Protein AF-A0A6N2YTP5-F1 (afdb_monomer_lite)

Radius of gyration: 22.18 Å; chains: 1; bounding box: 49×60×60 Å

Structure (mmCIF, N/CA/C/O backbone):
data_AF-A0A6N2YTP5-F1
#
_entry.id   AF-A0A6N2YTP5-F1
#
loop_
_atom_site.group_PDB
_atom_site.id
_atom_site.type_symbol
_atom_site.label_atom_id
_atom_site.label_alt_id
_atom_site.label_comp_id
_atom_site.label_asym_id
_atom_site.label_entity_id
_atom_site.label_seq_id
_atom_site.pdbx_PDB_ins_code
_atom_site.Cartn_x
_atom_site.Cartn_y
_atom_site.Cartn_z
_atom_site.occupancy
_atom_site.B_iso_or_equiv
_atom_site.auth_seq_id
_atom_site.auth_comp_id
_atom_site.auth_asym_id
_atom_site.auth_atom_id
_atom_site.pdbx_PDB_model_num
ATOM 1 N N . MET A 1 1 ? -17.979 -21.366 -23.473 1.00 41.00 1 MET A N 1
ATOM 2 C CA . MET A 1 1 ? -17.545 -20.5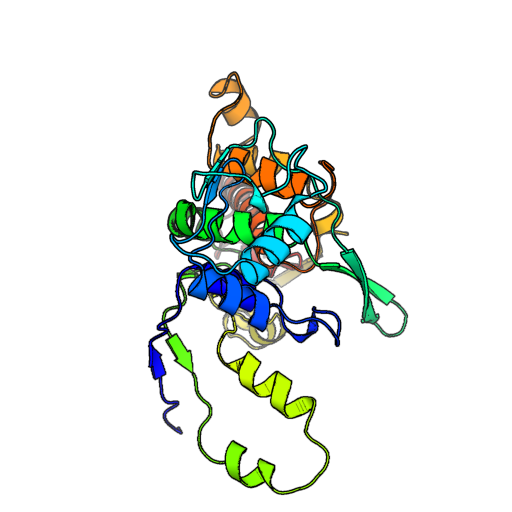40 -22.316 1.00 41.00 1 MET A CA 1
ATOM 3 C C . MET A 1 1 ? -18.703 -20.363 -21.333 1.00 41.00 1 MET A C 1
ATOM 5 O O . MET A 1 1 ? -19.695 -19.743 -21.692 1.00 41.00 1 MET A O 1
ATOM 9 N N . LYS A 1 2 ? -18.623 -20.906 -20.107 1.00 43.22 2 LYS A N 1
ATOM 10 C CA . LYS A 1 2 ? -19.648 -20.669 -19.067 1.00 43.22 2 LYS A CA 1
ATOM 11 C C . LYS A 1 2 ? -19.623 -19.187 -18.658 1.00 43.22 2 LYS A C 1
ATOM 13 O O . LYS A 1 2 ? -18.617 -18.719 -18.125 1.00 43.22 2 LYS A O 1
ATOM 18 N N . LYS A 1 3 ? -20.709 -18.446 -18.923 1.00 42.91 3 LYS A N 1
ATOM 19 C CA . LYS A 1 3 ? -20.883 -17.046 -18.491 1.00 42.91 3 LYS A CA 1
ATOM 20 C C . LYS A 1 3 ? -20.809 -16.990 -16.961 1.00 42.91 3 LYS A C 1
ATOM 22 O O . LYS A 1 3 ? -21.737 -17.409 -16.278 1.00 42.91 3 LYS A O 1
ATOM 27 N N . ARG A 1 4 ? -19.698 -16.482 -16.418 1.00 51.00 4 ARG A N 1
ATOM 28 C CA . ARG A 1 4 ? -19.586 -16.164 -14.986 1.00 51.00 4 ARG A CA 1
ATOM 29 C C . ARG A 1 4 ? -20.586 -15.056 -14.662 1.00 51.00 4 ARG A C 1
ATOM 31 O O . ARG A 1 4 ? -20.580 -14.015 -15.322 1.00 51.00 4 ARG A O 1
ATOM 38 N N . ARG A 1 5 ? -21.438 -15.270 -13.659 1.00 47.97 5 ARG A N 1
ATOM 39 C CA . ARG A 1 5 ? -22.417 -14.271 -13.221 1.00 47.97 5 ARG A CA 1
ATOM 40 C C . ARG A 1 5 ? -21.671 -13.105 -12.562 1.00 47.97 5 ARG A C 1
ATOM 42 O O . ARG A 1 5 ? -20.986 -13.295 -11.558 1.00 47.97 5 ARG A O 1
ATOM 49 N N . LYS A 1 6 ? -21.776 -11.910 -13.153 1.00 50.97 6 LYS A N 1
ATOM 50 C CA . LYS A 1 6 ? -21.234 -10.661 -12.595 1.00 50.97 6 LYS A CA 1
ATOM 51 C C . LYS A 1 6 ? -22.224 -10.107 -11.575 1.00 50.97 6 LYS A C 1
ATOM 53 O O . LYS A 1 6 ? -23.391 -9.913 -11.910 1.00 50.97 6 LYS A O 1
ATOM 58 N N . ILE A 1 7 ? -21.767 -9.838 -10.355 1.00 55.25 7 ILE A N 1
ATOM 59 C CA . ILE A 1 7 ? -22.584 -9.215 -9.307 1.00 55.25 7 ILE A CA 1
ATOM 60 C C . ILE A 1 7 ? -21.937 -7.881 -8.926 1.00 55.25 7 ILE A C 1
ATOM 62 O O . ILE A 1 7 ? -20.731 -7.811 -8.680 1.00 55.25 7 ILE A O 1
ATOM 66 N N . ARG A 1 8 ? -22.735 -6.804 -8.914 1.00 51.84 8 ARG A N 1
ATOM 67 C CA . ARG A 1 8 ? -22.287 -5.470 -8.488 1.00 51.84 8 ARG A CA 1
ATOM 68 C C . ARG A 1 8 ? -21.966 -5.494 -6.994 1.00 51.84 8 ARG A C 1
ATOM 70 O O . ARG A 1 8 ? -22.778 -5.960 -6.196 1.00 51.84 8 ARG A O 1
ATOM 77 N N . LEU A 1 9 ? -20.804 -4.967 -6.617 1.00 59.03 9 LEU A N 1
ATOM 78 C CA . LEU A 1 9 ? -20.421 -4.822 -5.217 1.00 59.03 9 LEU A CA 1
ATOM 79 C C . LEU A 1 9 ? -21.335 -3.783 -4.554 1.00 59.03 9 LEU A C 1
ATOM 81 O O . LEU A 1 9 ? -21.384 -2.629 -4.972 1.00 59.03 9 LEU A O 1
ATOM 85 N N . LYS A 1 10 ? -22.056 -4.204 -3.512 1.00 56.78 10 LYS A N 1
ATOM 86 C CA . LYS A 1 10 ? -22.865 -3.333 -2.639 1.00 56.78 10 LYS A CA 1
ATOM 87 C C . LYS A 1 10 ? -22.124 -2.961 -1.345 1.00 56.78 10 LYS A C 1
ATOM 89 O O . LYS A 1 10 ? -22.751 -2.614 -0.350 1.00 56.78 10 LYS A O 1
ATOM 94 N N . TYR A 1 11 ? -20.802 -3.120 -1.319 1.00 61.03 11 TYR A N 1
ATOM 95 C CA . TYR A 1 11 ? -20.013 -2.971 -0.099 1.00 61.03 11 TYR A CA 1
ATOM 96 C C . TYR A 1 11 ? -19.610 -1.514 0.126 1.00 61.03 11 TYR A C 1
ATOM 98 O O . TYR A 1 11 ? -19.200 -0.829 -0.811 1.00 61.03 11 TYR A O 1
ATOM 106 N N . LYS A 1 12 ? -19.722 -1.067 1.381 1.00 74.81 12 LYS A N 1
ATOM 107 C CA . LYS A 1 12 ? -19.300 0.264 1.826 1.00 74.81 12 LYS A CA 1
ATOM 108 C C . LYS A 1 12 ? -17.762 0.388 1.808 1.00 74.81 12 LYS A C 1
ATOM 110 O O . LYS A 1 12 ? -17.052 -0.596 1.576 1.00 74.81 12 LYS A O 1
ATOM 115 N N . LYS A 1 13 ? -17.237 1.592 2.054 1.00 84.06 13 LYS A N 1
ATOM 116 C CA . LYS A 1 13 ? -15.790 1.885 2.070 1.00 84.06 13 LYS A CA 1
ATOM 117 C C . LYS A 1 13 ? -14.991 0.969 3.010 1.00 84.06 13 LYS A C 1
ATOM 119 O O . LYS A 1 13 ? -13.863 0.615 2.694 1.00 84.06 13 LYS A O 1
ATOM 124 N N . GLU A 1 14 ? -15.605 0.486 4.091 1.00 88.75 14 GLU A N 1
ATOM 125 C CA . GLU A 1 14 ? -15.013 -0.403 5.100 1.00 88.75 14 GLU A CA 1
ATOM 126 C C . GLU A 1 14 ? -14.575 -1.760 4.526 1.00 88.75 14 GLU A C 1
ATOM 128 O O . GLU A 1 14 ? -13.830 -2.492 5.174 1.00 88.75 14 GLU A O 1
ATOM 133 N N . ARG A 1 15 ? -14.977 -2.103 3.293 1.00 86.75 15 ARG A N 1
ATOM 134 C CA . ARG A 1 15 ? -14.541 -3.326 2.601 1.00 86.75 15 ARG A CA 1
ATOM 135 C C . ARG A 1 15 ? -13.024 -3.457 2.478 1.00 86.75 15 ARG A C 1
ATOM 137 O O . ARG A 1 15 ? -12.557 -4.573 2.290 1.00 86.75 15 ARG A O 1
ATOM 144 N N . VAL A 1 16 ? -12.280 -2.350 2.597 1.00 90.06 16 VAL A N 1
ATOM 145 C CA . VAL A 1 16 ? -10.812 -2.359 2.681 1.00 90.06 16 VAL A CA 1
ATOM 146 C C . VAL A 1 16 ? -10.351 -3.388 3.717 1.00 90.06 16 VAL A C 1
ATOM 148 O O . VAL A 1 16 ? -9.496 -4.204 3.402 1.00 90.06 16 VAL A O 1
ATOM 151 N N . LEU A 1 17 ? -11.014 -3.480 4.877 1.00 88.75 17 LEU A N 1
ATOM 152 C CA . LEU A 1 17 ? -10.698 -4.459 5.928 1.00 88.75 17 LEU A CA 1
ATOM 153 C C . LEU A 1 17 ? -10.705 -5.919 5.462 1.00 88.75 17 LEU A C 1
ATOM 155 O O . LEU A 1 17 ? -10.014 -6.758 6.037 1.00 88.75 17 LEU A O 1
ATOM 159 N N . LEU A 1 18 ? -11.531 -6.234 4.465 1.00 85.50 18 LEU A N 1
ATOM 160 C CA . LEU A 1 18 ? -11.710 -7.588 3.947 1.00 85.50 18 LEU A CA 1
ATOM 161 C C . LEU A 1 18 ? -10.716 -7.920 2.832 1.00 85.50 18 LEU A C 1
ATOM 163 O O . LEU A 1 18 ? -10.526 -9.094 2.534 1.00 85.50 18 LEU A O 1
ATOM 167 N N . SER A 1 19 ? -10.137 -6.899 2.202 1.00 83.56 19 SER A N 1
ATOM 168 C CA . SER A 1 19 ? -9.349 -7.032 0.977 1.00 83.56 19 SER A CA 1
ATOM 169 C C . SER A 1 19 ? -7.898 -6.576 1.108 1.00 83.56 19 SER A C 1
ATOM 171 O O . SER A 1 19 ? -7.120 -6.813 0.192 1.00 83.56 19 SER A O 1
ATOM 173 N N . ASP A 1 20 ? -7.551 -5.868 2.185 1.00 84.50 20 ASP A N 1
ATOM 174 C CA . ASP A 1 20 ? -6.216 -5.297 2.372 1.00 84.50 20 ASP A CA 1
ATOM 175 C C . ASP A 1 20 ? -5.182 -6.362 2.747 1.00 84.50 20 ASP A C 1
ATOM 177 O O . ASP A 1 20 ? -4.018 -6.197 2.438 1.00 84.50 20 ASP A O 1
ATOM 181 N N . VAL A 1 21 ? -5.570 -7.493 3.339 1.00 82.19 21 VAL A N 1
ATOM 182 C CA . VAL A 1 21 ? -4.654 -8.628 3.544 1.00 82.19 21 VAL A CA 1
ATOM 183 C C . VAL A 1 21 ? -5.239 -9.859 2.876 1.00 82.19 21 VAL A C 1
ATOM 185 O O . VAL A 1 21 ? -6.428 -10.151 3.026 1.00 82.19 21 VAL A O 1
ATOM 188 N N . LEU A 1 22 ? -4.411 -10.589 2.128 1.00 74.75 22 LEU A N 1
ATOM 189 C CA . LEU A 1 22 ? -4.866 -11.787 1.434 1.00 74.75 22 LEU A CA 1
ATOM 190 C C . LEU A 1 22 ? -5.195 -12.893 2.453 1.00 74.75 22 LEU A C 1
ATOM 192 O O . LEU A 1 22 ? -4.482 -13.040 3.446 1.00 74.75 22 LEU A O 1
ATOM 196 N N . PRO A 1 23 ? -6.236 -13.717 2.226 1.00 69.38 23 PRO A N 1
ATOM 197 C CA . PRO A 1 23 ? -6.674 -14.710 3.212 1.00 69.38 23 PRO A CA 1
ATOM 198 C C . PRO A 1 23 ? -5.583 -15.701 3.636 1.00 69.38 23 PRO A C 1
ATOM 200 O O . PRO A 1 23 ? -5.513 -16.072 4.800 1.00 69.38 23 PRO A O 1
ATOM 203 N N . TYR A 1 24 ? -4.712 -16.101 2.704 1.00 71.31 24 TYR A N 1
ATOM 204 C CA . TYR A 1 24 ? -3.591 -17.013 2.965 1.00 71.31 24 TYR A CA 1
ATOM 205 C C . TYR A 1 24 ? -2.384 -16.328 3.620 1.00 71.31 24 TYR A C 1
ATOM 207 O O . TYR A 1 24 ? -1.429 -16.995 4.011 1.00 71.31 24 TYR A O 1
ATOM 215 N N . GLU A 1 25 ? -2.400 -14.999 3.705 1.00 77.94 25 GLU A N 1
ATOM 216 C CA . GLU A 1 25 ? -1.381 -14.226 4.402 1.00 77.94 25 GLU A CA 1
ATOM 217 C C . GLU A 1 25 ? -1.772 -13.977 5.850 1.00 77.94 25 GLU A C 1
ATOM 219 O O . GLU A 1 25 ? -0.884 -13.671 6.627 1.00 77.94 25 GLU A O 1
ATOM 224 N N . LEU A 1 26 ? -3.038 -14.148 6.244 1.00 80.06 26 LEU A N 1
ATOM 225 C CA . LEU A 1 26 ? -3.499 -13.992 7.626 1.00 80.06 26 LEU A CA 1
ATOM 226 C C . LEU A 1 26 ? -3.187 -15.223 8.497 1.00 80.06 26 LEU A C 1
ATOM 228 O O . LEU A 1 26 ? -3.146 -16.348 7.991 1.00 80.06 26 LEU A O 1
ATOM 232 N N . PRO A 1 27 ? -3.026 -15.051 9.826 1.00 81.69 27 PRO A N 1
ATOM 233 C CA . PRO A 1 27 ? -3.017 -16.180 10.749 1.00 81.69 27 PRO A CA 1
ATOM 234 C C . PRO A 1 27 ? -4.318 -16.983 10.631 1.00 81.69 27 PRO A C 1
ATOM 236 O O . PRO A 1 27 ? -5.395 -16.397 10.547 1.00 81.69 27 PRO A O 1
ATOM 239 N N . VAL A 1 28 ? -4.234 -18.316 10.698 1.00 77.81 28 VAL A N 1
ATOM 240 C CA . VAL A 1 28 ? -5.381 -19.231 10.491 1.00 77.81 28 VAL A CA 1
ATOM 241 C C . VAL A 1 28 ? -6.582 -18.901 11.390 1.00 77.81 28 VAL A C 1
ATOM 243 O O . VAL A 1 28 ? -7.729 -19.051 10.981 1.00 77.81 28 VAL A O 1
ATOM 246 N N . ILE A 1 29 ? -6.326 -18.425 12.609 1.00 82.88 29 ILE A N 1
ATOM 247 C CA . ILE A 1 29 ? -7.354 -18.094 13.608 1.00 82.88 29 ILE A CA 1
ATOM 248 C C . ILE A 1 29 ? -7.925 -16.672 13.475 1.00 82.88 29 ILE A C 1
ATOM 250 O O . ILE A 1 29 ? -8.775 -16.282 14.273 1.00 82.88 29 ILE A O 1
ATOM 254 N N . PHE A 1 30 ? -7.458 -15.869 12.515 1.00 86.12 30 PHE A N 1
ATOM 255 C CA . PHE A 1 30 ? -7.788 -14.449 12.427 1.00 86.12 30 PHE A CA 1
ATOM 256 C C . PHE A 1 30 ? -8.709 -14.118 11.245 1.00 86.12 30 PHE A C 1
ATOM 258 O O . PHE A 1 30 ? -8.513 -14.568 10.119 1.00 86.12 30 PHE A O 1
ATOM 265 N N . THR A 1 31 ? -9.699 -13.252 11.486 1.00 85.62 31 THR A N 1
ATOM 266 C CA . THR A 1 31 ? -10.587 -12.728 10.442 1.00 85.62 31 THR A CA 1
ATOM 267 C C . THR A 1 31 ? -11.055 -11.303 10.729 1.00 85.62 31 THR A C 1
ATOM 269 O O . THR A 1 31 ? -11.552 -10.994 11.810 1.00 85.62 31 THR A O 1
ATOM 272 N N . ASN A 1 32 ? -11.013 -10.452 9.703 1.00 89.75 32 ASN A N 1
ATOM 273 C CA . ASN A 1 32 ? -11.581 -9.103 9.747 1.00 89.75 32 ASN A CA 1
ATOM 274 C C . ASN A 1 32 ? -13.091 -9.043 9.476 1.00 89.75 32 ASN A C 1
ATOM 276 O O . ASN A 1 32 ? -13.682 -7.965 9.502 1.00 89.75 32 ASN A O 1
ATOM 280 N N . ARG A 1 33 ? -13.761 -10.176 9.230 1.00 85.56 33 ARG A N 1
ATOM 281 C CA . ARG A 1 33 ? -15.187 -10.200 8.863 1.00 85.56 33 ARG A CA 1
ATOM 282 C C . ARG A 1 33 ? -16.083 -9.592 9.938 1.00 85.56 33 ARG A C 1
ATOM 284 O O . ARG A 1 33 ? -16.983 -8.809 9.629 1.00 85.56 33 ARG A O 1
ATOM 291 N N . TYR A 1 34 ? -15.861 -9.977 11.191 1.00 89.75 34 TYR A N 1
ATOM 292 C CA . TYR A 1 34 ? -16.653 -9.482 12.315 1.00 89.75 34 TYR A CA 1
ATOM 293 C C . TYR A 1 34 ? -16.339 -8.020 12.603 1.00 89.75 34 TYR A C 1
ATOM 295 O O . TYR A 1 34 ? -17.260 -7.247 12.853 1.00 89.75 34 TYR A O 1
ATOM 303 N N . PHE A 1 35 ? -15.074 -7.622 12.451 1.00 92.50 35 PHE A N 1
ATOM 304 C CA . PHE A 1 35 ? -14.667 -6.231 12.597 1.00 92.50 35 PHE A CA 1
ATOM 305 C C . PHE A 1 35 ? -15.299 -5.335 11.522 1.00 92.50 35 PHE A C 1
ATOM 307 O O . PHE A 1 35 ? -15.919 -4.328 11.847 1.00 92.50 35 PHE A O 1
ATOM 314 N N . TYR A 1 36 ? -15.293 -5.760 10.256 1.00 91.50 36 TYR A N 1
ATOM 315 C CA . TYR A 1 36 ? -16.016 -5.088 9.173 1.00 91.50 36 TYR A CA 1
ATOM 316 C C . TYR A 1 36 ? -17.508 -4.912 9.487 1.00 91.50 36 TYR A C 1
ATOM 318 O O . TYR A 1 36 ? -18.044 -3.808 9.388 1.00 91.50 36 TYR A O 1
ATOM 326 N N . ARG A 1 37 ? -18.192 -5.993 9.892 1.00 89.62 37 ARG A N 1
ATOM 327 C CA . ARG A 1 37 ? -19.621 -5.942 10.246 1.00 89.62 37 ARG A CA 1
ATOM 328 C C . ARG A 1 37 ? -19.876 -4.984 11.405 1.00 89.62 37 ARG A C 1
ATOM 330 O O . ARG A 1 37 ? -20.867 -4.256 11.376 1.00 89.62 37 ARG A O 1
ATOM 337 N N . PHE A 1 38 ? -18.988 -4.987 12.393 1.00 93.12 38 PHE A N 1
ATOM 338 C CA . PHE A 1 38 ? -19.045 -4.108 13.548 1.00 93.12 38 PHE A CA 1
ATOM 339 C C . PHE A 1 38 ? -18.931 -2.631 13.147 1.00 93.12 38 PHE A C 1
ATOM 341 O O . PHE A 1 38 ? -19.808 -1.853 13.523 1.00 93.12 38 PHE A O 1
ATOM 348 N N . LEU A 1 39 ? -17.934 -2.256 12.332 1.00 93.88 39 LEU A N 1
ATOM 349 C CA . LEU A 1 39 ? -17.781 -0.871 11.869 1.00 93.88 39 LEU A CA 1
ATOM 350 C C . LEU A 1 39 ? -18.990 -0.412 11.052 1.00 93.88 39 LEU A C 1
ATOM 352 O O . LEU A 1 39 ? -19.528 0.664 11.295 1.00 93.88 39 LEU A O 1
ATOM 356 N N . VAL A 1 40 ? -19.469 -1.251 10.128 1.00 90.44 40 VAL A N 1
ATOM 357 C CA . VAL A 1 40 ? -20.606 -0.915 9.257 1.00 90.44 40 VAL A CA 1
ATOM 358 C C . VAL A 1 40 ? -21.908 -0.751 10.038 1.00 90.44 40 VAL A C 1
ATOM 360 O O . VAL A 1 40 ? -22.679 0.158 9.735 1.00 90.44 40 VAL A O 1
ATOM 363 N N . SER A 1 41 ? -22.168 -1.624 11.015 1.00 91.00 41 SER A N 1
ATOM 364 C CA . SER A 1 41 ? -23.425 -1.624 11.782 1.00 91.00 41 SER A CA 1
ATOM 365 C C . SER A 1 41 ? -23.483 -0.508 12.823 1.00 91.00 41 SER A C 1
ATOM 367 O O . SER A 1 41 ? -24.574 -0.117 13.238 1.00 91.00 41 SER A O 1
ATOM 369 N N . ASN A 1 42 ? -22.322 -0.028 13.275 1.00 93.00 42 ASN A N 1
ATOM 370 C CA . ASN A 1 42 ? -22.197 1.028 14.279 1.00 93.00 42 ASN A CA 1
ATOM 371 C C . ASN A 1 42 ? -21.702 2.362 13.700 1.00 93.00 42 ASN A C 1
ATOM 373 O O . ASN A 1 42 ? -21.458 3.291 14.461 1.00 93.00 42 ASN A O 1
ATOM 377 N N . GLU A 1 43 ? -21.561 2.449 12.376 1.00 93.00 43 GLU A N 1
ATOM 378 C CA . GLU A 1 43 ? -21.061 3.619 11.637 1.00 93.00 43 GLU A CA 1
ATOM 379 C C . GLU A 1 43 ? -19.769 4.208 12.214 1.00 93.00 43 GLU A C 1
ATOM 381 O O . GLU A 1 43 ? -19.570 5.422 12.227 1.00 93.00 43 GLU A O 1
ATOM 386 N N . VAL A 1 44 ? -18.889 3.326 12.691 1.00 94.44 44 VAL A N 1
ATOM 387 C CA . VAL A 1 44 ? -17.631 3.721 13.320 1.00 94.44 44 VAL A CA 1
ATOM 388 C C . VAL A 1 44 ? -16.679 4.252 12.258 1.00 94.44 44 VAL A C 1
ATOM 390 O O . VAL A 1 44 ? -16.437 3.596 11.241 1.00 94.44 44 VAL A O 1
ATOM 393 N N . LYS A 1 45 ? -16.111 5.429 12.508 1.00 94.44 45 LYS A N 1
ATOM 394 C CA . LYS A 1 45 ? -15.128 6.076 11.638 1.00 94.44 45 LYS A CA 1
ATOM 395 C C . LYS A 1 45 ? -13.966 6.572 12.479 1.00 94.44 45 LYS A C 1
ATOM 397 O O . LYS A 1 45 ? -14.180 7.150 13.538 1.00 94.44 45 LYS A O 1
ATOM 402 N N . PHE A 1 46 ? -12.756 6.373 11.974 1.00 94.94 46 PHE A N 1
ATOM 403 C CA . PHE A 1 46 ? -11.546 6.940 12.550 1.00 94.94 46 PHE A CA 1
ATOM 404 C C . PHE A 1 46 ? -10.654 7.474 11.431 1.00 94.94 46 PHE A C 1
ATOM 406 O O . PHE A 1 46 ? -10.419 6.761 10.454 1.00 94.94 46 PHE A O 1
ATOM 413 N N . ASP A 1 47 ? -10.192 8.717 11.540 1.00 90.44 47 ASP A N 1
ATOM 414 C CA . ASP A 1 47 ? -9.359 9.379 10.520 1.00 90.44 47 ASP A CA 1
ATOM 415 C C . ASP A 1 47 ? -7.911 9.643 10.967 1.00 90.44 47 ASP A C 1
ATOM 417 O O . ASP A 1 47 ? -7.172 10.360 10.295 1.00 90.44 47 ASP A O 1
ATOM 421 N N . GLY A 1 48 ? -7.511 9.065 12.104 1.00 89.38 48 GLY A N 1
ATOM 422 C CA . GLY A 1 48 ? -6.215 9.309 12.738 1.00 89.38 48 GLY A CA 1
ATOM 423 C C . GLY A 1 48 ? -6.271 10.341 13.866 1.00 89.38 48 GLY A C 1
ATOM 424 O O . GLY A 1 48 ? -5.390 10.338 14.725 1.00 89.38 48 GLY A O 1
ATOM 425 N N . THR A 1 49 ? -7.301 11.192 13.890 1.00 90.50 49 THR A N 1
ATOM 426 C CA . THR A 1 49 ? -7.471 12.266 14.885 1.00 90.50 49 THR A CA 1
ATOM 427 C C . THR A 1 49 ? -8.846 12.297 15.531 1.00 90.50 49 THR A C 1
ATOM 429 O O . THR A 1 49 ? -8.953 12.682 16.688 1.00 90.50 49 THR A O 1
ATOM 432 N N . GLU A 1 50 ? -9.893 11.870 14.836 1.00 92.50 50 GLU A N 1
ATOM 433 C CA . GLU A 1 50 ? -11.254 11.833 15.351 1.00 92.50 50 GLU A CA 1
ATOM 434 C C . GLU A 1 50 ? -11.833 10.425 15.209 1.00 92.50 50 GLU A C 1
ATOM 436 O O . GLU A 1 50 ? -11.811 9.837 14.127 1.00 92.50 50 GLU A O 1
ATOM 441 N N . LEU A 1 51 ? -12.358 9.887 16.312 1.00 93.69 51 LEU A N 1
ATOM 442 C CA . LEU A 1 51 ? -13.187 8.683 16.353 1.00 93.69 51 LEU A CA 1
ATOM 443 C C . LEU A 1 51 ? -14.648 9.106 16.495 1.00 93.69 51 LEU A C 1
ATOM 445 O O . LEU A 1 51 ? -14.980 9.844 17.416 1.00 93.69 51 LEU A O 1
ATOM 449 N N . SER A 1 52 ? -15.529 8.600 15.639 1.00 93.06 52 SER A N 1
ATOM 450 C CA . SER A 1 52 ? -16.978 8.820 15.724 1.00 93.06 52 SER A CA 1
ATOM 451 C C . SER A 1 52 ? -17.752 7.524 15.507 1.00 93.06 52 SER A C 1
ATOM 453 O O . SER A 1 52 ? -17.236 6.576 14.912 1.00 93.06 52 SER A O 1
ATOM 455 N N . TRP A 1 53 ? -18.983 7.471 16.014 1.00 93.31 53 TRP A N 1
ATOM 456 C CA . TRP A 1 53 ? -19.888 6.326 15.888 1.00 93.31 53 TRP A CA 1
ATOM 457 C C . TRP A 1 53 ? -21.357 6.775 15.843 1.00 93.31 53 TRP A C 1
ATOM 459 O O . TRP A 1 53 ? -21.673 7.942 16.076 1.00 93.31 53 TRP A O 1
ATOM 469 N N . LYS A 1 54 ? -22.270 5.852 15.518 1.00 91.38 54 LYS A N 1
ATOM 470 C CA . LYS A 1 54 ? -23.710 6.141 15.434 1.00 91.38 54 LYS A CA 1
ATOM 471 C C . LYS A 1 54 ? -24.319 6.534 16.781 1.00 91.38 54 LYS A C 1
ATOM 473 O O . LYS A 1 54 ? -23.935 6.016 17.829 1.00 91.38 54 LYS A O 1
ATOM 478 N N . GLU A 1 55 ? -25.363 7.349 16.736 1.00 87.69 55 GLU A N 1
ATOM 479 C CA . GLU A 1 55 ? -26.186 7.625 17.910 1.00 87.69 55 GLU A CA 1
ATOM 480 C C . GLU A 1 55 ? -26.911 6.365 18.407 1.00 87.69 55 GLU A C 1
ATOM 482 O O . GLU A 1 55 ? -27.304 5.497 17.623 1.00 87.69 55 GLU A O 1
ATOM 487 N N . GLY A 1 56 ? -27.032 6.222 19.731 1.00 86.56 56 GLY A N 1
ATOM 488 C CA . GLY A 1 56 ? -27.662 5.052 20.346 1.00 86.56 56 GLY A CA 1
ATOM 489 C C . GLY A 1 56 ? -26.863 3.752 20.191 1.00 86.56 56 GLY A C 1
ATOM 490 O O . GLY A 1 56 ? -27.444 2.663 20.165 1.00 86.56 56 GLY A O 1
ATOM 491 N N . ILE A 1 57 ? -25.532 3.827 20.054 1.00 89.75 57 ILE A N 1
ATOM 492 C CA . ILE A 1 57 ? -24.680 2.632 20.070 1.00 89.75 57 ILE A CA 1
ATOM 493 C C . ILE A 1 57 ? -24.915 1.821 21.358 1.00 89.75 57 ILE A C 1
ATOM 495 O O . ILE A 1 57 ? -25.030 2.367 22.455 1.00 89.75 57 ILE A O 1
ATOM 499 N N . LYS A 1 58 ? -24.998 0.491 21.232 1.00 90.56 58 LYS A N 1
ATOM 500 C CA . LYS A 1 58 ? -25.164 -0.394 22.394 1.00 90.56 58 LYS A CA 1
ATOM 501 C C . LYS A 1 58 ? -23.941 -0.300 23.309 1.00 90.56 58 LYS A C 1
ATOM 503 O O . LYS A 1 58 ? -22.816 -0.247 22.810 1.00 90.56 58 LYS A O 1
ATOM 508 N N . LYS A 1 59 ? -24.150 -0.382 24.629 1.00 87.88 59 LYS A N 1
ATOM 509 C CA . LYS A 1 59 ? -23.065 -0.349 25.628 1.00 87.88 59 LYS A CA 1
ATOM 510 C C . LYS A 1 59 ? -21.977 -1.394 25.348 1.00 87.88 59 LYS A C 1
ATOM 512 O O . LYS A 1 59 ? -20.802 -1.052 25.382 1.00 87.88 59 LYS A O 1
ATOM 517 N N . ASP A 1 60 ? -22.353 -2.610 24.955 1.00 89.62 60 ASP A N 1
ATOM 518 C CA . ASP A 1 60 ? -21.396 -3.681 24.625 1.00 89.62 60 ASP A CA 1
ATOM 519 C C . ASP A 1 60 ? -20.521 -3.333 23.411 1.00 89.62 60 ASP A C 1
ATOM 521 O O . ASP A 1 60 ? -19.324 -3.608 23.383 1.00 89.62 60 ASP A O 1
ATOM 525 N N . ALA A 1 61 ? -21.105 -2.686 22.398 1.00 91.06 61 ALA A N 1
ATOM 526 C CA . ALA A 1 61 ? -20.362 -2.241 21.224 1.00 91.06 61 ALA A CA 1
ATOM 527 C C . ALA A 1 61 ? -19.415 -1.081 21.570 1.00 91.06 61 ALA A C 1
ATOM 529 O O . ALA A 1 61 ? -18.297 -1.024 21.060 1.00 91.06 61 ALA A O 1
ATOM 530 N N . LEU A 1 62 ? -19.829 -0.194 22.476 1.00 89.75 62 LEU A N 1
ATOM 531 C CA . LEU A 1 62 ? -18.968 0.861 23.000 1.00 89.75 62 LEU A CA 1
ATOM 532 C C . LEU A 1 62 ? -17.822 0.292 23.849 1.00 89.75 62 LEU A C 1
ATOM 534 O O . LEU A 1 62 ? -16.705 0.786 23.752 1.00 89.75 62 LEU A O 1
ATOM 538 N N . ALA A 1 63 ? -18.058 -0.781 24.609 1.00 89.81 63 ALA A N 1
ATOM 539 C CA . ALA A 1 63 ? -17.016 -1.479 25.362 1.00 89.81 63 ALA A CA 1
ATOM 540 C C . ALA A 1 63 ? -15.939 -2.078 24.441 1.00 89.81 63 ALA A C 1
ATOM 542 O O . ALA A 1 63 ? -14.756 -2.014 24.762 1.00 89.81 63 ALA A O 1
ATOM 543 N N . VAL A 1 64 ? -16.319 -2.585 23.261 1.00 92.12 64 VAL A N 1
ATOM 544 C CA . VAL A 1 64 ? -15.364 -3.057 22.240 1.00 92.12 64 VAL A CA 1
ATOM 545 C C . VAL A 1 64 ? -14.495 -1.906 21.727 1.00 92.12 64 VAL A C 1
ATOM 547 O O . VAL A 1 64 ? -13.281 -2.059 21.618 1.00 92.12 64 VAL A O 1
ATOM 550 N N . LEU A 1 65 ? -15.084 -0.737 21.443 1.00 91.94 65 LEU A N 1
ATOM 551 C CA . LEU A 1 65 ? -14.296 0.452 21.095 1.00 91.94 65 LEU A CA 1
ATOM 552 C C . LEU A 1 65 ? -13.390 0.866 22.255 1.00 91.94 65 LEU A C 1
ATOM 554 O O . LEU A 1 65 ? -12.228 1.187 22.026 1.00 91.94 65 LEU A O 1
ATOM 558 N N . ASN A 1 66 ? -13.892 0.807 23.491 1.00 89.75 66 ASN A N 1
ATOM 559 C CA . ASN A 1 66 ? -13.120 1.179 24.671 1.00 89.75 66 ASN A CA 1
ATOM 560 C C . ASN A 1 66 ? -11.911 0.261 24.806 1.00 89.75 66 ASN A C 1
ATOM 562 O O . ASN A 1 66 ? -10.818 0.739 25.035 1.00 89.75 66 ASN A O 1
ATOM 566 N N . PHE A 1 67 ? -12.076 -1.037 24.557 1.00 90.69 67 PHE A N 1
ATOM 567 C CA . PHE A 1 67 ? -10.975 -1.993 24.550 1.00 90.69 67 PHE A CA 1
ATOM 568 C C . PHE A 1 67 ? -9.922 -1.691 23.472 1.00 90.69 67 PHE A C 1
ATOM 570 O O . PHE A 1 67 ? -8.728 -1.774 23.737 1.00 90.69 67 PHE A O 1
ATOM 577 N N . ILE A 1 68 ? -10.342 -1.316 22.259 1.00 92.62 68 ILE A N 1
ATOM 578 C CA . ILE A 1 68 ? -9.415 -0.997 21.159 1.00 92.62 68 ILE A CA 1
ATOM 579 C C . ILE A 1 68 ? -8.633 0.296 21.435 1.00 92.62 68 ILE A C 1
ATOM 581 O O . ILE A 1 68 ? -7.472 0.408 21.038 1.00 92.62 68 ILE A O 1
ATOM 585 N N . PHE A 1 69 ? -9.273 1.279 22.072 1.00 91.12 69 PHE A N 1
ATOM 586 C CA . PHE A 1 69 ? -8.715 2.616 22.260 1.00 91.12 69 PHE A CA 1
ATOM 587 C C . PHE A 1 69 ? -8.219 2.909 23.680 1.00 91.12 69 PHE A C 1
ATOM 589 O O . PHE A 1 69 ? -7.573 3.937 23.868 1.00 91.12 69 PHE A O 1
ATOM 596 N N . SER A 1 70 ? -8.453 2.035 24.662 1.00 86.94 70 SER A N 1
ATOM 597 C CA . SER A 1 70 ? -8.035 2.247 26.055 1.00 86.94 70 SER A CA 1
ATOM 598 C C . SER A 1 70 ? -6.539 2.512 26.222 1.00 86.94 70 SER A C 1
ATOM 600 O O . SER A 1 70 ? -6.215 3.368 27.041 1.00 86.94 70 SER A O 1
ATOM 602 N N . PRO A 1 71 ? -5.610 1.924 25.432 1.00 86.56 71 PRO A N 1
ATOM 603 C CA . PRO A 1 71 ? -4.191 2.270 25.551 1.00 86.56 71 PRO A CA 1
ATOM 604 C C . PRO A 1 71 ? -3.872 3.714 25.130 1.00 86.56 71 PRO A C 1
ATOM 606 O O . PRO A 1 71 ? -2.779 4.206 25.392 1.00 86.56 71 PRO A O 1
ATOM 609 N N . TYR A 1 72 ? -4.803 4.383 24.446 1.00 85.44 72 TYR A N 1
ATOM 610 C CA . TYR A 1 72 ? -4.642 5.712 23.850 1.00 85.44 72 TYR A CA 1
ATOM 611 C C . TYR A 1 72 ? -5.561 6.763 24.477 1.00 85.44 72 TYR A C 1
ATOM 613 O O . TYR A 1 72 ? -5.577 7.917 24.044 1.00 85.44 72 TYR A O 1
ATOM 621 N N . LEU A 1 73 ? -6.356 6.367 25.471 1.00 80.69 73 LEU A N 1
ATOM 622 C CA . LEU A 1 73 ? -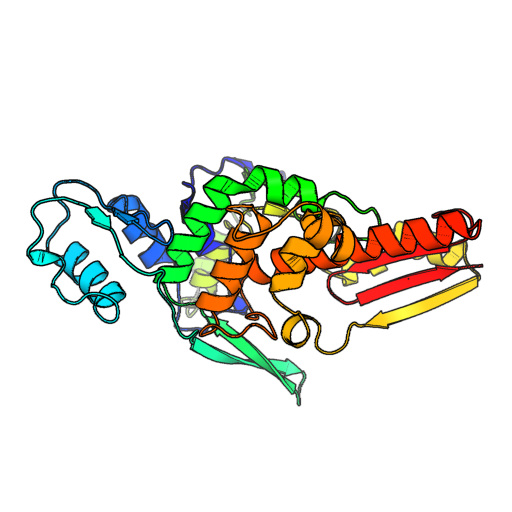7.343 7.209 26.123 1.00 80.69 73 LEU A CA 1
ATOM 623 C C . LEU A 1 73 ? -7.080 7.253 27.622 1.00 80.69 73 LEU A C 1
ATOM 625 O O . LEU A 1 73 ? -6.967 6.231 28.282 1.00 80.69 73 LEU A O 1
ATOM 629 N N . ASN A 1 74 ? -7.101 8.462 28.179 1.00 71.31 74 ASN A N 1
ATOM 630 C CA . ASN A 1 74 ? -7.047 8.672 29.629 1.00 71.31 74 ASN A CA 1
ATOM 631 C C . ASN A 1 74 ? -8.444 8.640 30.279 1.00 71.31 74 ASN A C 1
ATOM 633 O O . ASN A 1 74 ? -8.598 9.050 31.427 1.00 71.31 74 ASN A O 1
ATOM 637 N N . ARG A 1 75 ? -9.487 8.281 29.519 1.00 71.00 75 ARG A N 1
ATOM 638 C CA . ARG A 1 75 ? -10.894 8.304 29.942 1.00 71.00 75 ARG A CA 1
ATOM 639 C C . ARG A 1 75 ? -11.662 7.182 29.259 1.00 71.00 75 ARG A C 1
ATOM 641 O O . ARG A 1 75 ? -11.432 6.920 28.081 1.00 71.00 75 ARG A O 1
ATOM 648 N N . ASP A 1 76 ? -12.623 6.604 29.969 1.00 69.81 76 ASP A N 1
ATOM 649 C CA . ASP A 1 76 ? -13.500 5.584 29.404 1.00 69.81 76 ASP A CA 1
ATOM 650 C C . ASP A 1 76 ? -14.511 6.190 28.431 1.00 69.81 76 ASP A C 1
ATOM 652 O O . ASP A 1 76 ? -15.249 7.125 28.765 1.00 69.81 76 ASP A O 1
ATOM 656 N N . LEU A 1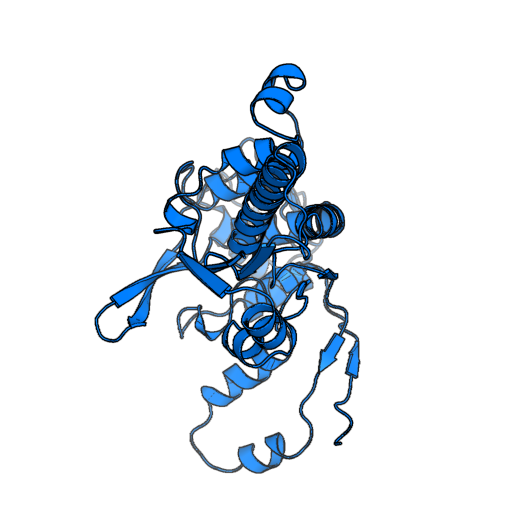 77 ? -14.614 5.578 27.248 1.00 67.81 77 LEU A N 1
ATOM 657 C CA . LEU A 1 77 ? -15.570 5.948 26.200 1.00 67.81 77 LEU A CA 1
ATOM 658 C C . LEU A 1 77 ? -17.024 5.959 26.686 1.00 67.81 77 LEU A C 1
ATOM 660 O O . LEU A 1 77 ? -17.852 6.702 26.168 1.00 67.81 77 LEU A O 1
ATOM 664 N N . ILE A 1 78 ? -17.323 5.138 27.694 1.00 63.12 78 ILE A N 1
ATOM 665 C CA . ILE A 1 78 ? -18.657 4.909 28.264 1.00 63.12 78 ILE A CA 1
ATOM 666 C C . ILE A 1 78 ? -19.232 6.176 28.925 1.00 63.12 78 ILE A C 1
ATOM 668 O O . ILE A 1 78 ? -20.441 6.280 29.113 1.00 63.12 78 ILE A O 1
ATOM 672 N N . THR A 1 79 ? -18.385 7.156 29.245 1.00 59.00 79 THR A N 1
ATOM 673 C CA . THR A 1 79 ? -18.766 8.364 29.997 1.00 59.00 79 THR A CA 1
ATOM 674 C C . THR A 1 79 ? -19.040 9.593 29.124 1.00 59.00 79 THR A C 1
ATOM 676 O O . THR A 1 79 ? -19.356 10.661 29.646 1.00 59.00 79 THR A O 1
ATOM 679 N N . LEU A 1 80 ? -18.918 9.482 27.798 1.00 62.19 80 LEU A N 1
ATOM 680 C CA . LEU A 1 80 ? -18.983 10.639 26.905 1.00 62.19 80 LEU A CA 1
ATOM 681 C C . LEU A 1 80 ? -20.399 10.913 26.396 1.00 62.19 80 LEU A C 1
ATOM 683 O O . LEU A 1 80 ? -21.051 10.045 25.825 1.00 62.19 80 LEU A O 1
ATOM 687 N N . ALA A 1 81 ? -20.838 12.165 26.551 1.00 58.03 81 ALA A N 1
ATOM 688 C CA . ALA A 1 81 ? -22.144 12.638 26.087 1.00 58.03 81 ALA A CA 1
ATOM 689 C C . ALA A 1 81 ? -22.240 12.769 24.554 1.00 58.03 81 ALA A C 1
ATOM 691 O O . ALA A 1 81 ? -23.334 12.761 23.998 1.00 58.03 81 ALA A O 1
ATOM 692 N N . ASN A 1 82 ? -21.099 12.878 23.866 1.00 74.00 82 ASN A N 1
ATOM 693 C CA . ASN A 1 82 ? -21.036 13.063 22.419 1.00 74.00 82 ASN A CA 1
ATOM 694 C C . ASN A 1 82 ? -20.540 11.769 21.760 1.00 74.00 82 ASN A C 1
ATOM 696 O O . ASN A 1 82 ? -19.539 11.210 22.203 1.00 74.00 82 ASN A O 1
ATOM 700 N N . ASN A 1 83 ? -21.173 11.330 20.663 1.00 86.50 83 ASN A N 1
ATOM 701 C CA . ASN A 1 83 ? -20.790 10.127 19.895 1.00 86.50 83 ASN A CA 1
ATOM 702 C C . ASN A 1 83 ? -19.475 10.292 19.091 1.00 86.50 83 ASN A C 1
ATOM 704 O O . ASN A 1 83 ? -19.334 9.775 17.980 1.00 86.50 83 ASN A O 1
ATOM 708 N N . ARG A 1 84 ? -18.541 11.095 19.613 1.00 89.44 84 ARG A N 1
ATOM 709 C CA . ARG A 1 84 ? -17.274 11.463 18.983 1.00 89.44 84 ARG A CA 1
ATOM 710 C C . ARG A 1 84 ? -16.193 11.773 20.011 1.00 89.44 84 ARG A C 1
ATOM 712 O O . ARG A 1 84 ? -16.483 12.286 21.094 1.00 89.44 84 ARG A O 1
ATOM 719 N N . ILE A 1 85 ? -14.943 11.556 19.618 1.00 88.62 85 ILE A N 1
ATOM 720 C CA . ILE A 1 85 ? -13.736 11.887 20.377 1.00 88.62 85 ILE A CA 1
ATOM 721 C C . ILE A 1 85 ? -12.671 12.405 19.446 1.00 88.62 85 ILE A C 1
ATOM 723 O O . ILE A 1 85 ? -12.377 11.783 18.431 1.00 88.62 85 ILE A O 1
ATOM 727 N N . VAL A 1 86 ? -12.035 13.491 19.868 1.00 89.12 86 VAL A N 1
ATOM 728 C CA . VAL A 1 86 ? -10.860 14.044 19.209 1.00 89.12 86 VAL A CA 1
ATOM 729 C C . VAL A 1 86 ? -9.629 13.719 20.048 1.00 89.12 86 VAL A C 1
ATOM 731 O O . VAL A 1 86 ? -9.580 14.008 21.245 1.00 89.12 86 VAL A O 1
ATOM 734 N N . PHE A 1 87 ? -8.638 13.115 19.410 1.00 87.69 87 PHE A N 1
ATOM 735 C CA . PHE A 1 87 ? -7.335 12.809 19.978 1.00 87.69 87 PHE A CA 1
ATOM 736 C C . PHE A 1 87 ? -6.407 14.008 19.781 1.00 87.69 87 PHE A C 1
ATOM 738 O O . PHE A 1 87 ? -6.367 14.605 18.705 1.00 87.69 87 PHE A O 1
ATOM 745 N N . LYS A 1 88 ? -5.657 14.371 20.829 1.00 82.44 88 LYS A N 1
ATOM 746 C CA . LYS A 1 88 ? -4.654 15.448 20.750 1.00 82.44 88 LYS A CA 1
ATOM 747 C C . LYS A 1 88 ? -3.480 15.050 19.858 1.00 82.44 88 LYS A C 1
ATOM 749 O O . LYS A 1 88 ? -3.033 15.846 19.039 1.00 82.44 88 LYS A O 1
ATOM 754 N N . ASP A 1 89 ? -3.042 13.804 20.005 1.00 83.94 89 ASP A N 1
ATOM 755 C CA . ASP A 1 89 ? -1.922 13.226 19.278 1.00 83.94 89 ASP A CA 1
ATOM 756 C C . ASP A 1 89 ? -2.396 12.072 18.398 1.00 83.94 89 ASP A C 1
ATOM 758 O O . ASP A 1 89 ? -3.360 11.371 18.717 1.00 83.94 89 ASP A O 1
ATOM 762 N N . LYS A 1 90 ? -1.703 11.861 17.275 1.00 87.25 90 LYS A N 1
ATOM 763 C CA . LYS A 1 90 ? -1.988 10.720 16.403 1.00 87.25 90 LYS A CA 1
ATOM 764 C C . LYS A 1 90 ? -1.551 9.419 17.079 1.00 87.25 90 LYS A C 1
ATOM 766 O O . LYS A 1 90 ? -0.476 9.348 17.672 1.00 87.25 90 LYS A O 1
ATOM 771 N N . ILE A 1 91 ? -2.359 8.375 16.923 1.00 90.69 91 ILE A N 1
ATOM 772 C CA . ILE A 1 91 ? -2.157 7.089 17.598 1.00 90.69 91 ILE A CA 1
ATOM 773 C C . ILE A 1 91 ? -1.005 6.302 16.967 1.00 90.69 91 ILE A C 1
ATOM 775 O O . ILE A 1 91 ? -0.980 6.095 15.755 1.00 90.69 91 ILE A O 1
ATOM 779 N N . VAL A 1 92 ? -0.080 5.834 17.807 1.00 93.50 92 VAL A N 1
ATOM 780 C CA . VAL A 1 92 ? 1.033 4.942 17.449 1.00 93.50 92 VAL A CA 1
ATOM 781 C C . VAL A 1 92 ? 0.702 3.535 17.923 1.00 93.50 92 VAL A C 1
ATOM 783 O O . VAL A 1 92 ? 0.173 3.348 19.016 1.00 93.50 92 VAL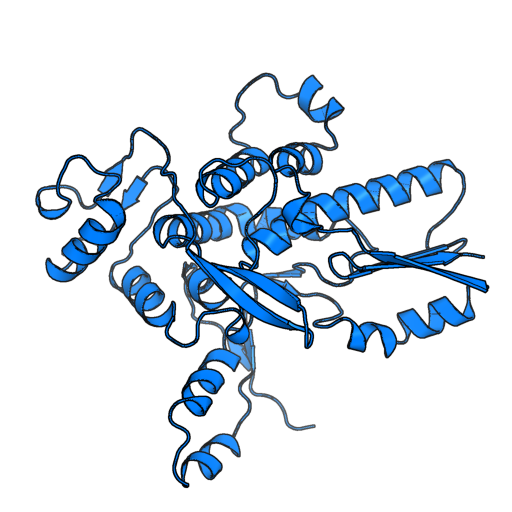 A O 1
ATOM 786 N N . SER A 1 93 ? 1.018 2.522 17.127 1.00 93.44 93 SER A N 1
ATOM 787 C CA . SER A 1 93 ? 0.708 1.138 17.478 1.00 93.44 93 SER A CA 1
ATOM 788 C C . SER A 1 93 ? 1.789 0.175 17.009 1.00 93.44 93 SER A C 1
ATOM 790 O O . SER A 1 93 ? 2.630 0.505 16.171 1.00 93.44 93 SER A O 1
ATOM 792 N N . ILE A 1 94 ? 1.756 -1.026 17.577 1.00 94.25 94 ILE A N 1
ATOM 793 C CA . ILE A 1 94 ? 2.688 -2.105 17.271 1.00 94.25 94 ILE A CA 1
ATOM 794 C C . ILE A 1 94 ? 1.917 -3.159 16.467 1.00 94.25 94 ILE A C 1
ATOM 796 O O . ILE A 1 94 ? 0.861 -3.611 16.925 1.00 94.25 94 ILE A O 1
ATOM 800 N N . PRO A 1 95 ? 2.387 -3.551 15.271 1.00 95.00 95 PRO A N 1
ATOM 801 C CA . PRO A 1 95 ? 1.742 -4.600 14.502 1.00 95.00 95 PRO A CA 1
ATOM 802 C C . PRO A 1 95 ? 2.073 -5.974 15.099 1.00 95.00 95 PRO A C 1
ATOM 804 O O . PRO A 1 95 ? 3.163 -6.209 15.620 1.00 95.00 95 PRO A O 1
ATOM 807 N N . PHE A 1 96 ? 1.143 -6.917 14.992 1.00 94.50 96 PHE A N 1
ATOM 808 C CA . PHE A 1 96 ? 1.372 -8.293 15.416 1.00 94.50 96 PHE A CA 1
ATOM 809 C C . PHE A 1 96 ? 2.185 -9.039 14.354 1.00 94.50 96 PHE A C 1
ATOM 811 O O . PHE A 1 96 ? 1.687 -9.316 13.262 1.00 94.50 96 PHE A O 1
ATOM 818 N N . LEU A 1 97 ? 3.442 -9.358 14.665 1.00 93.56 97 LEU A N 1
ATOM 819 C CA . LEU A 1 97 ? 4.367 -10.032 13.753 1.00 93.56 97 LEU A CA 1
ATOM 820 C C . LEU A 1 97 ? 4.264 -11.556 13.880 1.00 93.56 97 LEU A C 1
ATOM 822 O O . LEU A 1 97 ? 4.345 -12.107 14.974 1.00 93.56 97 LEU A O 1
ATOM 826 N N . TYR A 1 98 ? 4.169 -12.249 12.749 1.00 92.19 98 TYR A N 1
ATOM 827 C CA . TYR A 1 98 ? 4.158 -13.712 12.682 1.00 92.19 98 TYR A CA 1
ATOM 828 C C . TYR A 1 98 ? 4.942 -14.208 11.469 1.00 92.19 98 TYR A C 1
ATOM 830 O O . TYR A 1 98 ? 5.293 -13.451 10.564 1.00 92.19 98 TYR A O 1
ATOM 838 N N . LYS A 1 99 ? 5.275 -15.499 11.466 1.00 90.06 99 LYS A N 1
ATOM 839 C CA . LYS A 1 99 ? 6.058 -16.130 10.402 1.00 90.06 99 LYS A CA 1
ATOM 840 C C . LYS A 1 99 ? 5.199 -17.135 9.648 1.00 90.06 99 LYS A C 1
ATOM 842 O O . LYS A 1 99 ? 4.520 -17.948 10.265 1.00 90.06 99 LYS A O 1
ATOM 847 N N . ILE A 1 100 ? 5.286 -17.107 8.323 1.00 85.62 100 ILE A N 1
ATOM 848 C CA . ILE A 1 100 ? 4.687 -18.107 7.434 1.00 85.62 100 ILE A CA 1
ATOM 849 C C . ILE A 1 100 ? 5.777 -18.864 6.673 1.00 85.62 100 ILE A C 1
ATOM 851 O O . ILE A 1 100 ? 6.873 -18.344 6.435 1.00 85.62 100 ILE A O 1
ATOM 855 N N . LYS A 1 101 ? 5.486 -20.106 6.277 1.00 81.81 101 LYS A N 1
ATOM 856 C CA . LYS A 1 101 ? 6.385 -20.901 5.434 1.00 81.81 101 LYS A CA 1
ATOM 857 C C . LYS A 1 101 ? 6.376 -20.324 4.016 1.00 81.81 101 LYS A C 1
ATOM 859 O O . LYS A 1 101 ? 5.321 -20.239 3.402 1.00 81.81 101 LYS A O 1
ATOM 864 N N . HIS A 1 102 ? 7.542 -19.921 3.510 1.00 71.56 102 HIS A N 1
ATOM 865 C CA . HIS A 1 102 ? 7.674 -19.334 2.170 1.00 71.56 102 HIS A CA 1
ATOM 866 C C . HIS A 1 102 ? 8.498 -20.221 1.231 1.00 71.56 102 HIS A C 1
ATOM 868 O O . HIS A 1 102 ? 8.101 -20.476 0.102 1.00 71.56 102 HIS A O 1
ATOM 874 N N . LYS A 1 103 ? 9.632 -20.738 1.713 1.00 76.06 103 LYS A N 1
ATOM 875 C CA . LYS A 1 103 ? 10.428 -21.788 1.053 1.00 76.06 103 LYS A CA 1
ATOM 876 C C . LYS A 1 103 ? 10.714 -22.900 2.073 1.00 76.06 103 LYS A C 1
ATOM 878 O O . LYS A 1 103 ? 10.564 -22.638 3.269 1.00 76.06 103 LYS A O 1
ATOM 883 N N . PRO A 1 104 ? 11.146 -24.109 1.661 1.00 73.00 104 PRO A N 1
ATOM 884 C CA . PRO A 1 104 ? 11.407 -25.220 2.584 1.00 73.00 104 PRO A CA 1
ATOM 885 C C . PRO A 1 104 ? 12.264 -24.844 3.804 1.00 73.00 104 PRO A C 1
ATOM 887 O O . PRO A 1 104 ? 11.949 -25.271 4.909 1.00 73.00 104 PRO A O 1
ATOM 890 N N . HIS A 1 105 ? 13.254 -23.961 3.621 1.00 77.88 105 HIS A N 1
ATOM 891 C CA . HIS A 1 105 ? 14.169 -23.498 4.675 1.00 77.88 105 HIS A CA 1
ATOM 892 C C . HIS A 1 105 ? 14.059 -21.999 4.999 1.00 77.88 105 HIS A C 1
ATOM 894 O O . HIS A 1 105 ? 14.892 -21.465 5.726 1.00 77.88 105 HIS A O 1
ATOM 900 N N . LYS A 1 106 ? 13.060 -21.283 4.457 1.00 81.81 106 LYS A N 1
ATOM 901 C CA . LYS A 1 106 ? 12.916 -19.832 4.666 1.00 81.81 106 LYS A CA 1
ATOM 902 C C . LYS A 1 106 ? 11.513 -19.493 5.141 1.00 81.81 106 LYS A C 1
ATOM 904 O O . LYS A 1 106 ? 10.525 -19.698 4.428 1.00 81.81 106 LYS A O 1
ATOM 909 N N . LEU A 1 107 ? 11.453 -18.921 6.336 1.00 85.12 107 LEU A N 1
ATOM 910 C CA . LEU A 1 107 ? 10.253 -18.294 6.866 1.00 85.12 107 LEU A CA 1
ATOM 911 C C . LEU A 1 107 ? 10.171 -16.853 6.358 1.00 85.12 107 LEU A C 1
ATOM 913 O O . LEU A 1 107 ? 11.181 -16.152 6.299 1.00 85.12 107 LEU A O 1
ATOM 917 N N . ARG A 1 108 ? 8.967 -16.409 6.004 1.00 84.69 108 ARG A N 1
ATOM 918 C CA . ARG A 1 108 ? 8.670 -15.004 5.713 1.00 84.69 108 ARG A CA 1
ATOM 919 C C . ARG A 1 108 ? 7.956 -14.408 6.917 1.00 84.69 108 ARG A C 1
ATOM 921 O O . ARG A 1 108 ? 6.995 -14.996 7.408 1.00 84.69 108 ARG A O 1
ATOM 928 N N . ARG A 1 109 ? 8.434 -13.259 7.390 1.00 90.19 109 ARG A N 1
ATOM 929 C CA . ARG A 1 109 ? 7.758 -12.476 8.425 1.00 90.19 109 ARG A CA 1
ATOM 930 C C . ARG A 1 109 ? 6.659 -11.644 7.768 1.00 90.19 109 ARG A C 1
ATOM 932 O O . ARG A 1 109 ? 6.921 -10.969 6.779 1.00 90.19 109 ARG A O 1
ATOM 939 N N . LEU A 1 110 ? 5.457 -11.725 8.314 1.00 92.38 110 LEU A N 1
ATOM 940 C CA . LEU A 1 110 ? 4.313 -10.889 7.976 1.00 92.38 110 LEU A CA 1
ATOM 941 C C . LEU A 1 110 ? 3.859 -10.148 9.230 1.00 92.38 110 LEU A C 1
ATOM 943 O O . LEU A 1 110 ? 4.219 -10.533 10.348 1.00 92.38 110 LEU A O 1
ATOM 947 N N . ALA A 1 111 ? 3.059 -9.106 9.048 1.00 93.50 111 ALA A N 1
ATOM 948 C CA . ALA A 1 111 ? 2.413 -8.427 10.149 1.00 93.50 111 ALA A CA 1
ATOM 949 C C . ALA A 1 111 ? 0.918 -8.241 9.926 1.00 93.50 111 ALA A C 1
ATOM 951 O O . ALA A 1 111 ? 0.444 -7.926 8.835 1.00 93.50 111 ALA A O 1
ATOM 952 N N . LEU A 1 112 ? 0.199 -8.368 11.033 1.00 93.19 112 LEU A N 1
ATOM 953 C CA . LEU A 1 112 ? -1.188 -7.991 11.164 1.00 93.19 112 LEU A CA 1
ATOM 954 C C . LEU A 1 112 ? -1.248 -6.646 11.884 1.00 93.19 112 LEU A C 1
ATOM 956 O O . LEU A 1 112 ? -0.839 -6.510 13.036 1.00 93.19 112 LEU A O 1
ATOM 960 N N . ILE A 1 113 ? -1.752 -5.639 11.188 1.00 95.06 113 ILE A N 1
ATOM 961 C CA . ILE A 1 113 ? -1.761 -4.262 11.677 1.00 95.06 113 ILE A CA 1
ATOM 962 C C . ILE A 1 113 ? -2.847 -4.048 12.733 1.00 95.06 113 ILE A C 1
ATOM 964 O O . ILE A 1 113 ? -3.919 -4.655 12.671 1.00 95.06 113 ILE A O 1
ATOM 968 N N . HIS A 1 114 ? -2.579 -3.160 13.692 1.00 95.25 114 HIS A N 1
ATOM 969 C CA . HIS A 1 114 ? -3.512 -2.862 14.779 1.00 95.25 114 HIS A CA 1
ATOM 970 C C . HIS A 1 114 ? -4.884 -2.387 14.246 1.00 95.25 114 HIS A C 1
ATOM 972 O O . HIS A 1 114 ? -4.908 -1.613 13.281 1.00 95.25 114 HIS A O 1
ATOM 978 N N . PRO A 1 115 ? -6.023 -2.773 14.866 1.00 95.38 115 PRO A N 1
ATOM 979 C CA . PRO A 1 115 ? -7.364 -2.372 14.421 1.00 95.38 115 PRO A CA 1
ATOM 980 C C . PRO A 1 115 ? -7.548 -0.861 14.237 1.00 95.38 115 PRO A C 1
ATOM 982 O O . PRO A 1 115 ? -8.261 -0.434 13.332 1.00 95.38 115 PRO A O 1
ATOM 985 N N . VAL A 1 116 ? -6.866 -0.045 15.048 1.00 95.06 116 VAL A N 1
ATOM 986 C CA . VAL A 1 116 ? -6.862 1.423 14.909 1.00 95.06 116 VAL A CA 1
ATOM 987 C C . VAL A 1 116 ? -6.324 1.863 13.546 1.00 95.06 116 VAL A C 1
ATOM 989 O O . VAL A 1 116 ? -6.997 2.623 12.850 1.00 95.06 116 VAL A O 1
ATOM 992 N N . ASN A 1 117 ? -5.175 1.332 13.111 1.00 95.56 117 ASN A N 1
ATOM 993 C CA . ASN A 1 117 ? -4.637 1.656 11.786 1.00 95.56 117 ASN A CA 1
ATOM 994 C C . ASN A 1 117 ? -5.536 1.112 10.683 1.00 95.56 117 ASN A C 1
ATOM 996 O O . ASN A 1 117 ? -5.686 1.754 9.655 1.00 95.56 117 ASN A O 1
ATOM 1000 N N . GLN A 1 118 ? -6.148 -0.061 10.879 1.00 95.94 118 GLN A N 1
ATOM 1001 C CA . GLN A 1 118 ? -7.073 -0.610 9.889 1.00 95.94 118 GLN A CA 1
ATOM 1002 C C . GLN A 1 118 ? -8.254 0.344 9.635 1.00 95.94 118 GLN A C 1
ATOM 1004 O O . GLN A 1 118 ? -8.640 0.554 8.486 1.00 95.94 118 GLN A O 1
ATOM 1009 N N . MET A 1 119 ? -8.801 0.964 10.689 1.00 96.06 119 MET A N 1
ATOM 1010 C CA . MET A 1 119 ? -9.843 1.991 10.562 1.00 96.06 119 MET A CA 1
ATOM 1011 C C . MET A 1 119 ? -9.323 3.271 9.897 1.00 96.06 119 MET A C 1
ATOM 1013 O O . MET A 1 119 ? -10.003 3.824 9.032 1.00 96.06 119 MET A O 1
ATOM 1017 N N . GLU A 1 120 ? -8.117 3.720 10.253 1.00 96.12 120 GLU A N 1
ATOM 1018 C CA . GLU A 1 120 ? -7.500 4.892 9.623 1.00 96.12 120 GLU A CA 1
ATOM 1019 C C . GLU A 1 120 ? -7.258 4.666 8.119 1.00 96.12 120 GLU A C 1
ATOM 1021 O O . GLU A 1 120 ? -7.586 5.525 7.300 1.00 96.12 120 GLU A O 1
ATOM 1026 N N . ILE A 1 121 ? -6.785 3.478 7.731 1.00 96.25 121 ILE A N 1
ATOM 1027 C CA . ILE A 1 121 ? -6.574 3.078 6.334 1.00 96.25 121 ILE A CA 1
ATOM 1028 C C . ILE A 1 121 ? -7.894 3.089 5.553 1.00 96.25 121 ILE A C 1
ATOM 1030 O O . ILE A 1 121 ? -7.923 3.566 4.420 1.00 96.25 121 ILE A O 1
ATOM 1034 N N . VAL A 1 122 ? -9.012 2.639 6.138 1.00 95.88 122 VAL A N 1
ATOM 1035 C CA . VAL A 1 122 ? -10.339 2.745 5.496 1.00 95.88 122 VAL A CA 1
ATOM 1036 C C . VAL A 1 122 ? -10.659 4.201 5.140 1.00 95.88 122 VAL A C 1
ATOM 1038 O O . VAL A 1 122 ? -11.107 4.486 4.025 1.00 95.88 122 VAL A O 1
ATOM 1041 N N . SER A 1 123 ? -10.427 5.127 6.072 1.00 95.56 123 SER A N 1
ATOM 1042 C CA . SER A 1 123 ? -10.644 6.560 5.845 1.00 95.56 123 SER A CA 1
ATOM 1043 C C . SER A 1 123 ? -9.669 7.127 4.811 1.00 95.56 123 SER A C 1
ATOM 1045 O O . SER A 1 123 ? -10.084 7.896 3.942 1.00 95.56 123 SER A O 1
ATOM 1047 N N . PHE A 1 124 ? -8.406 6.697 4.841 1.00 96.44 124 PHE A N 1
ATOM 1048 C CA . PHE A 1 124 ? -7.382 7.094 3.878 1.00 96.44 124 PHE A CA 1
ATOM 1049 C C . PHE A 1 124 ? -7.742 6.676 2.449 1.00 96.44 124 PHE A C 1
ATOM 1051 O O . PHE A 1 124 ? -7.727 7.508 1.544 1.00 96.44 124 PHE A O 1
ATOM 1058 N N . TYR A 1 125 ? -8.126 5.414 2.237 1.00 95.44 1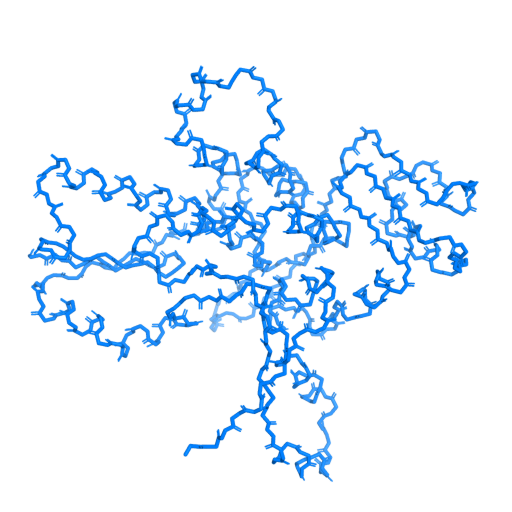25 TYR A N 1
ATOM 1059 C CA . TYR A 1 125 ? -8.559 4.924 0.926 1.00 95.44 125 TYR A CA 1
ATOM 1060 C C . TYR A 1 125 ? -9.758 5.715 0.408 1.00 95.44 125 TYR A C 1
ATOM 1062 O O . TYR A 1 125 ? -9.786 6.092 -0.760 1.00 95.44 125 TYR A O 1
ATOM 1070 N N . GLU A 1 126 ? -10.744 6.001 1.260 1.00 93.62 126 GLU A N 1
ATOM 1071 C CA . GLU A 1 126 ? -11.906 6.775 0.824 1.00 93.62 126 GLU A CA 1
ATOM 1072 C C . GLU A 1 126 ? -11.529 8.200 0.402 1.00 93.62 126 GLU A C 1
ATOM 1074 O O . GLU A 1 126 ? -12.025 8.675 -0.621 1.00 93.62 126 GLU A O 1
ATOM 1079 N N . LYS A 1 127 ? -10.613 8.840 1.141 1.00 94.69 127 LYS A N 1
ATOM 1080 C CA . LYS A 1 127 ? -10.103 10.187 0.855 1.00 94.69 127 LYS A CA 1
ATOM 1081 C C . LYS A 1 127 ? -9.230 10.229 -0.405 1.00 94.69 127 LYS A C 1
ATOM 1083 O O . LYS A 1 127 ? -9.336 11.172 -1.183 1.00 94.69 127 LYS A O 1
ATOM 1088 N N . TYR A 1 128 ? -8.383 9.220 -0.618 1.00 96.75 128 TYR A N 1
ATOM 1089 C CA . TYR A 1 128 ? -7.279 9.292 -1.579 1.00 96.75 128 TYR A CA 1
ATOM 1090 C C . TYR A 1 128 ? -7.303 8.269 -2.715 1.00 96.75 128 TYR A C 1
ATOM 1092 O O . TYR A 1 128 ? -6.391 8.283 -3.539 1.00 96.75 128 TYR A O 1
ATOM 1100 N N . LYS A 1 129 ? -8.343 7.432 -2.844 1.00 94.56 129 LYS A N 1
ATOM 1101 C CA . LYS A 1 129 ? -8.463 6.435 -3.931 1.00 94.56 129 LYS A CA 1
ATOM 1102 C C . LYS A 1 129 ? -8.122 6.979 -5.321 1.00 94.56 129 LYS A C 1
ATOM 1104 O O . LYS A 1 129 ? -7.444 6.292 -6.074 1.00 94.56 129 LYS A O 1
ATOM 1109 N N . SER A 1 130 ? -8.542 8.199 -5.657 1.00 95.00 130 SER A N 1
ATOM 1110 C CA . SER A 1 130 ? -8.249 8.806 -6.962 1.00 95.00 130 SER A CA 1
ATOM 1111 C C . SER A 1 130 ? -6.770 9.166 -7.132 1.00 95.00 130 SER A C 1
ATOM 1113 O O . SER A 1 130 ? -6.211 8.917 -8.194 1.00 95.00 130 SER A O 1
ATOM 1115 N N . LEU A 1 131 ? -6.122 9.704 -6.090 1.00 96.38 131 LEU A N 1
ATOM 1116 C CA . LEU A 1 131 ? -4.685 10.003 -6.126 1.00 96.38 131 LEU A CA 1
ATOM 1117 C C . LEU A 1 131 ? -3.853 8.722 -6.170 1.00 96.38 131 LEU A C 1
ATOM 1119 O O . LEU A 1 131 ? -2.890 8.661 -6.924 1.00 96.38 131 LEU A O 1
ATOM 1123 N N . ILE A 1 132 ? -4.254 7.686 -5.427 1.00 96.44 132 ILE A N 1
ATOM 1124 C CA . ILE A 1 132 ? -3.617 6.365 -5.489 1.00 96.44 132 ILE A CA 1
ATOM 1125 C C . ILE A 1 132 ? -3.612 5.854 -6.933 1.00 96.44 132 ILE A C 1
ATOM 1127 O O . ILE A 1 132 ? -2.559 5.509 -7.455 1.00 96.44 132 ILE A O 1
ATOM 1131 N N . LEU A 1 133 ? -4.772 5.859 -7.600 1.00 94.38 133 LEU A N 1
ATOM 1132 C CA . LEU A 1 133 ? -4.882 5.419 -8.993 1.00 94.38 133 LEU A CA 1
ATOM 1133 C C . LEU A 1 133 ? -4.047 6.274 -9.950 1.00 94.38 133 LEU A C 1
ATOM 1135 O O . LEU A 1 133 ? -3.429 5.733 -10.858 1.00 94.38 133 LEU A O 1
ATOM 1139 N N . TYR A 1 134 ? -4.010 7.591 -9.739 1.00 95.56 134 TYR A N 1
ATOM 1140 C CA . TYR A 1 134 ? -3.192 8.494 -10.544 1.00 95.56 134 TYR A CA 1
ATOM 1141 C C . TYR A 1 134 ? -1.698 8.168 -10.426 1.00 95.56 134 TYR A C 1
ATOM 1143 O O . TYR A 1 134 ? -1.032 8.009 -11.446 1.00 95.56 134 TYR A O 1
ATOM 1151 N N . TYR A 1 135 ? -1.173 8.051 -9.202 1.00 95.69 135 TYR A N 1
ATOM 1152 C CA . TYR A 1 135 ? 0.253 7.806 -8.970 1.00 95.69 135 TYR A CA 1
ATOM 1153 C C . TYR A 1 135 ? 0.686 6.382 -9.333 1.00 95.69 135 TYR A C 1
ATOM 1155 O O . TYR A 1 135 ? 1.816 6.198 -9.765 1.00 95.69 135 TYR A O 1
ATOM 1163 N N . CYS A 1 136 ? -0.208 5.398 -9.217 1.00 93.62 136 CYS A N 1
ATOM 1164 C CA . CYS A 1 136 ? 0.023 4.024 -9.667 1.00 93.62 136 CYS A CA 1
ATOM 1165 C C . CYS A 1 136 ? -0.175 3.813 -11.179 1.00 93.62 136 CYS A C 1
ATOM 1167 O O . CYS A 1 136 ? -0.121 2.673 -11.634 1.00 93.62 136 CYS A O 1
ATOM 1169 N N . GLY A 1 137 ? -0.455 4.862 -11.952 1.00 90.50 137 GLY A N 1
ATOM 1170 C CA . GLY A 1 137 ? -0.620 4.792 -13.406 1.00 90.50 137 GLY A CA 1
ATOM 1171 C C . GLY A 1 137 ? 0.365 5.678 -14.167 1.00 90.50 137 GLY A C 1
ATOM 1172 O O . GLY A 1 137 ? 0.050 6.099 -15.276 1.00 90.50 137 GLY A O 1
ATOM 1173 N N . GLN A 1 138 ? 1.499 6.037 -13.557 1.00 88.00 138 GLN A N 1
ATOM 1174 C CA . GLN A 1 138 ? 2.464 6.986 -14.133 1.00 88.00 138 GLN A CA 1
ATOM 1175 C C . GLN A 1 138 ? 3.534 6.324 -15.005 1.00 88.00 138 GLN A C 1
ATOM 1177 O O . GLN A 1 138 ? 4.226 7.025 -15.746 1.00 88.00 138 GLN A O 1
ATOM 1182 N N . ASP A 1 139 ? 3.694 5.009 -14.889 1.00 87.19 139 ASP A N 1
ATOM 1183 C CA . ASP A 1 139 ? 4.747 4.233 -15.534 1.00 87.19 139 ASP A CA 1
ATOM 1184 C C . ASP A 1 139 ? 4.177 3.122 -16.443 1.00 87.19 139 ASP A C 1
ATOM 1186 O O . ASP A 1 139 ? 3.042 2.672 -16.284 1.00 87.19 139 ASP A O 1
ATOM 1190 N N . GLU A 1 140 ? 4.979 2.707 -17.426 1.00 88.25 140 GLU A N 1
ATOM 1191 C CA . GLU A 1 140 ? 4.677 1.643 -18.391 1.00 88.25 140 GLU A CA 1
ATOM 1192 C C . GLU A 1 140 ? 5.375 0.310 -18.069 1.00 88.25 140 GLU A C 1
ATOM 1194 O O . GLU A 1 140 ? 5.021 -0.713 -18.662 1.00 88.25 140 GLU A O 1
ATOM 1199 N N . PHE A 1 141 ? 6.377 0.308 -17.185 1.00 94.31 141 PHE A N 1
ATOM 1200 C CA . PHE A 1 141 ? 7.135 -0.889 -16.823 1.00 94.31 141 PHE A CA 1
ATOM 1201 C C . PHE A 1 141 ? 6.358 -1.763 -15.836 1.00 94.31 141 PHE A C 1
ATOM 1203 O O . PHE A 1 141 ? 6.418 -2.991 -15.931 1.00 94.31 141 PHE A O 1
ATOM 1210 N N . SER A 1 142 ? 5.609 -1.166 -14.909 1.00 94.25 142 SER A N 1
ATOM 1211 C CA . SER A 1 142 ? 4.856 -1.904 -13.898 1.00 94.25 142 SER A CA 1
ATOM 1212 C C . SER A 1 142 ? 3.787 -2.818 -14.500 1.00 94.25 142 SER A C 1
ATOM 1214 O O . SER A 1 142 ? 2.814 -2.390 -15.120 1.00 94.25 142 SER A O 1
ATOM 1216 N N . LEU A 1 143 ? 3.946 -4.109 -14.233 1.00 91.81 143 LEU A N 1
ATOM 1217 C CA . LEU A 1 143 ? 3.067 -5.192 -14.659 1.00 91.81 143 LEU A CA 1
ATOM 1218 C C . LEU A 1 143 ? 1.879 -5.421 -13.721 1.00 91.81 143 LEU A C 1
ATOM 1220 O O . LEU A 1 143 ? 0.941 -6.147 -14.061 1.00 91.81 143 LEU A O 1
ATOM 1224 N N . ARG A 1 144 ? 1.944 -4.876 -12.503 1.00 88.12 144 ARG A N 1
ATOM 1225 C CA . ARG A 1 144 ? 0.924 -5.060 -11.471 1.00 88.12 144 ARG A CA 1
ATOM 1226 C C . ARG A 1 144 ? 0.799 -3.796 -10.635 1.00 88.12 144 ARG A C 1
ATOM 1228 O O . ARG A 1 144 ? 1.496 -3.617 -9.644 1.00 88.12 144 ARG A O 1
ATOM 1235 N N . HIS A 1 145 ? -0.207 -2.998 -10.960 1.00 90.19 145 HIS A N 1
ATOM 1236 C CA . HIS A 1 145 ? -0.565 -1.807 -10.202 1.00 90.19 145 HIS A CA 1
ATOM 1237 C C . HIS A 1 145 ? -2.097 -1.662 -10.097 1.00 90.19 145 HIS A C 1
ATOM 1239 O O . HIS A 1 145 ? -2.834 -2.246 -10.906 1.00 90.19 145 HIS A O 1
ATOM 1245 N N . PRO A 1 146 ? -2.610 -0.900 -9.113 1.00 89.94 146 PRO A N 1
ATOM 1246 C CA . PRO A 1 146 ? -4.005 -0.470 -9.085 1.00 89.94 146 PRO A CA 1
ATOM 1247 C C . PRO A 1 146 ? -4.415 0.237 -10.386 1.00 89.94 146 PRO A C 1
ATOM 1249 O O . PRO A 1 146 ? -3.761 1.178 -10.817 1.00 89.94 146 PRO A O 1
ATOM 1252 N N . GLU A 1 147 ? -5.504 -0.208 -11.012 1.00 85.06 147 GLU A N 1
ATOM 1253 C CA . GLU A 1 147 ? -6.033 0.374 -12.261 1.00 85.06 147 GLU A CA 1
ATOM 1254 C C . GLU A 1 147 ? -7.332 1.151 -12.016 1.00 85.06 147 GLU A C 1
ATOM 1256 O O . GLU A 1 147 ? -7.547 2.243 -12.534 1.00 85.06 147 GLU A O 1
ATOM 1261 N N . ARG A 1 148 ? -8.230 0.586 -11.206 1.00 83.50 148 ARG A N 1
ATOM 1262 C CA . ARG A 1 148 ? -9.507 1.212 -10.845 1.00 83.50 148 ARG A CA 1
ATOM 1263 C C . ARG A 1 148 ? -10.020 0.665 -9.528 1.00 83.50 148 ARG A C 1
ATOM 1265 O O . ARG A 1 148 ? -9.626 -0.411 -9.080 1.00 83.50 148 ARG A O 1
ATOM 1272 N N . VAL A 1 149 ? -10.968 1.370 -8.926 1.00 81.44 149 VAL A N 1
ATOM 1273 C CA . VAL A 1 149 ? -11.722 0.849 -7.782 1.00 81.44 149 VAL A CA 1
ATOM 1274 C C . VAL A 1 149 ? -12.547 -0.359 -8.245 1.00 81.44 149 VAL A C 1
ATOM 1276 O O . VAL A 1 149 ? -13.303 -0.271 -9.213 1.00 81.44 149 VAL A O 1
ATOM 1279 N N . ALA A 1 150 ? -12.400 -1.508 -7.582 1.00 74.31 150 ALA A N 1
ATOM 1280 C CA . ALA A 1 150 ? -13.113 -2.723 -7.965 1.00 74.31 150 ALA A CA 1
ATOM 1281 C C . ALA A 1 150 ? -14.625 -2.561 -7.730 1.00 74.31 150 ALA A C 1
ATOM 1283 O O . ALA A 1 150 ? -15.049 -2.336 -6.597 1.00 74.31 150 ALA A O 1
ATOM 1284 N N . CYS A 1 151 ? -15.436 -2.720 -8.784 1.00 60.69 151 CYS A N 1
ATOM 1285 C CA . CYS A 1 151 ? -16.898 -2.532 -8.742 1.00 60.69 151 CYS A CA 1
ATOM 1286 C C . CYS A 1 151 ? -17.712 -3.840 -8.765 1.00 60.69 151 CYS A C 1
ATOM 1288 O O . CYS A 1 151 ? -18.911 -3.824 -8.482 1.00 60.69 151 CYS A O 1
ATOM 1290 N N . TYR A 1 152 ? -17.089 -4.975 -9.097 1.00 56.44 152 TYR A N 1
ATOM 1291 C CA . TYR A 1 152 ? -17.772 -6.255 -9.316 1.00 56.44 152 TYR A CA 1
ATOM 1292 C C . TYR A 1 152 ? -16.983 -7.423 -8.723 1.00 56.44 152 TYR A C 1
ATOM 1294 O O . TYR A 1 152 ? -15.755 -7.380 -8.696 1.00 56.44 152 TYR A O 1
ATOM 1302 N N . PHE A 1 153 ? -17.686 -8.487 -8.332 1.00 59.78 153 PHE A N 1
ATOM 1303 C CA . PHE A 1 153 ? -17.088 -9.798 -8.067 1.00 59.78 153 PHE A CA 1
ATOM 1304 C C . PHE A 1 153 ? -17.710 -10.876 -8.961 1.00 59.78 153 PHE A C 1
ATOM 1306 O O . PHE A 1 153 ? -18.800 -10.704 -9.522 1.00 59.78 153 PHE A O 1
ATOM 1313 N N . TYR A 1 154 ? -16.978 -11.977 -9.123 1.00 51.75 154 TYR A N 1
ATOM 1314 C CA . TYR A 1 154 ? -17.359 -13.097 -9.975 1.00 51.75 154 TYR A CA 1
ATOM 1315 C C . TYR A 1 154 ? -17.724 -14.299 -9.113 1.00 51.75 154 TYR A C 1
ATOM 1317 O O . TYR A 1 154 ? -16.855 -14.857 -8.453 1.00 51.75 154 TYR A O 1
ATOM 1325 N N . TYR A 1 155 ? -18.983 -14.727 -9.176 1.00 46.97 155 TYR A N 1
ATOM 1326 C CA . TYR A 1 155 ? -19.431 -15.950 -8.516 1.00 46.97 155 TYR A CA 1
ATOM 1327 C C . TYR A 1 155 ? -19.167 -17.161 -9.428 1.00 46.97 155 TYR A C 1
ATOM 1329 O O . TYR A 1 155 ? -19.556 -17.153 -10.604 1.00 46.97 155 TYR A O 1
ATOM 1337 N N . LYS A 1 156 ? -18.490 -18.199 -8.919 1.00 46.88 156 LYS A N 1
ATOM 1338 C CA . LYS A 1 156 ? -18.401 -19.507 -9.594 1.00 46.88 156 LYS A CA 1
ATOM 1339 C C . LYS A 1 156 ? -19.658 -20.307 -9.236 1.00 46.88 156 LYS A C 1
ATOM 1341 O O . LYS A 1 156 ? -19.854 -20.640 -8.077 1.00 46.88 156 LYS A O 1
ATOM 1346 N N . ASP A 1 157 ? -20.514 -20.586 -10.217 1.00 44.72 157 ASP A N 1
ATOM 1347 C CA . ASP A 1 157 ? -21.858 -21.127 -9.968 1.00 44.72 157 ASP A CA 1
ATOM 1348 C C . ASP A 1 157 ? -21.966 -22.675 -10.041 1.00 44.72 157 ASP A C 1
ATOM 1350 O O . ASP A 1 157 ? -21.248 -23.342 -10.796 1.00 44.72 157 ASP A O 1
ATOM 1354 N N . ARG A 1 158 ? -22.944 -23.192 -9.277 1.00 44.03 158 ARG A N 1
ATOM 1355 C CA . ARG A 1 158 ? -23.577 -24.534 -9.164 1.00 44.03 158 ARG A CA 1
ATOM 1356 C C . ARG A 1 158 ? -22.803 -25.773 -8.680 1.00 44.03 158 ARG A C 1
ATOM 1358 O O . ARG A 1 158 ? -23.313 -26.430 -7.780 1.00 44.03 158 ARG A O 1
ATOM 1365 N N . LEU A 1 159 ? -21.615 -26.112 -9.189 1.00 48.03 159 LEU A N 1
ATOM 1366 C CA . LEU A 1 159 ? -20.907 -27.350 -8.759 1.00 48.03 159 LEU A CA 1
ATOM 1367 C C . LEU A 1 159 ? -20.419 -27.303 -7.297 1.00 48.03 159 LEU A C 1
ATOM 1369 O O . LEU A 1 159 ? -20.211 -28.335 -6.668 1.00 48.03 159 LEU A O 1
ATOM 1373 N N . HIS A 1 160 ? -20.277 -26.094 -6.754 1.00 43.78 160 HIS A N 1
ATOM 1374 C CA . HIS A 1 160 ? -19.839 -25.847 -5.384 1.00 43.78 160 HIS A CA 1
ATOM 1375 C C . HIS A 1 160 ? -20.862 -26.314 -4.335 1.00 43.78 160 HIS A C 1
ATOM 1377 O O . HIS A 1 160 ? -20.472 -26.792 -3.277 1.00 43.78 160 HIS A O 1
ATOM 1383 N N . HIS A 1 161 ? -22.166 -26.246 -4.639 1.00 45.75 161 HIS A N 1
ATOM 1384 C CA . HIS A 1 161 ? -23.206 -26.683 -3.703 1.00 45.75 161 HIS A CA 1
ATOM 1385 C C . HIS A 1 161 ? -23.348 -28.207 -3.622 1.00 45.75 161 HIS A C 1
ATOM 1387 O O . HIS A 1 161 ? -23.718 -28.726 -2.576 1.00 45.75 161 HIS A O 1
ATOM 1393 N N . THR A 1 162 ? -23.040 -28.931 -4.700 1.00 45.25 162 THR A N 1
ATOM 1394 C CA . THR A 1 162 ? -23.157 -30.398 -4.746 1.00 45.25 162 THR A CA 1
ATOM 1395 C C . THR A 1 162 ? -22.041 -31.094 -3.958 1.00 45.25 162 THR A C 1
ATOM 1397 O O . THR A 1 162 ? -22.252 -32.183 -3.437 1.00 45.25 162 THR A O 1
ATOM 1400 N N . LEU A 1 163 ? -20.881 -30.445 -3.809 1.00 45.44 163 LEU A N 1
ATOM 1401 C CA . LEU A 1 163 ? -19.742 -30.952 -3.032 1.00 45.44 163 LEU A CA 1
ATOM 1402 C C . LEU A 1 163 ? -19.859 -30.681 -1.517 1.00 45.44 163 LEU A C 1
ATOM 1404 O O . LEU A 1 163 ? -19.141 -31.294 -0.742 1.00 45.44 163 LEU A O 1
ATOM 1408 N N . LEU A 1 164 ? -20.811 -29.845 -1.072 1.00 43.31 164 LEU A N 1
ATOM 1409 C CA . LEU A 1 164 ? -21.079 -29.570 0.356 1.00 43.31 164 LEU A CA 1
ATOM 1410 C C . LEU A 1 164 ? -21.576 -30.797 1.150 1.00 43.31 164 LEU A C 1
ATOM 1412 O O . LEU A 1 164 ? -21.669 -30.740 2.375 1.00 43.31 164 LEU A O 1
ATOM 1416 N N . GLY A 1 165 ? -21.964 -31.877 0.465 1.00 38.62 165 GLY A N 1
ATOM 1417 C CA . GLY A 1 165 ? -22.701 -32.997 1.051 1.00 38.62 165 GLY A CA 1
ATOM 1418 C C . GLY A 1 165 ? -21.870 -34.062 1.770 1.00 38.62 165 GLY A C 1
ATOM 1419 O O . GLY A 1 165 ? -22.465 -34.963 2.358 1.00 38.62 165 GLY A O 1
ATOM 1420 N N . GLN A 1 166 ? -20.533 -34.017 1.746 1.00 39.06 166 GLN A N 1
ATOM 1421 C CA . GLN A 1 166 ? -19.709 -35.097 2.305 1.00 39.06 166 GLN A CA 1
ATOM 1422 C C . GLN A 1 166 ? -18.597 -34.561 3.222 1.00 39.06 166 GLN A C 1
ATOM 1424 O O . GLN A 1 166 ? -17.601 -34.027 2.774 1.00 39.06 166 GLN A O 1
ATOM 1429 N N . LYS A 1 167 ? -18.852 -34.697 4.533 1.00 42.06 167 LYS A N 1
ATOM 1430 C CA . LYS A 1 167 ? -17.963 -34.683 5.717 1.00 42.06 167 LYS A CA 1
ATOM 1431 C C . LYS A 1 167 ? -16.541 -34.057 5.619 1.00 42.06 167 LYS A C 1
ATOM 1433 O O . LYS A 1 167 ? -15.678 -34.546 4.911 1.00 42.06 167 LYS A O 1
ATOM 1438 N N . ILE A 1 168 ? -16.289 -33.173 6.606 1.00 38.81 168 ILE A N 1
ATOM 1439 C CA . ILE A 1 168 ? -15.019 -32.579 7.125 1.00 38.81 168 ILE A CA 1
ATOM 1440 C C . ILE A 1 168 ? -14.618 -31.182 6.574 1.00 38.81 168 ILE A C 1
ATOM 1442 O O . ILE A 1 168 ? -13.692 -30.560 7.078 1.00 38.81 168 ILE A O 1
ATOM 1446 N N . ASP A 1 169 ? -15.424 -30.531 5.736 1.00 33.22 169 ASP A N 1
ATOM 1447 C CA . ASP A 1 169 ? -15.018 -29.248 5.112 1.00 33.22 169 ASP A CA 1
ATOM 1448 C C . ASP A 1 169 ? -15.330 -27.949 5.889 1.00 33.22 169 ASP A C 1
ATOM 1450 O O . ASP A 1 169 ? -15.512 -26.882 5.298 1.00 33.22 169 ASP A O 1
ATOM 1454 N N . LYS A 1 170 ? -15.380 -27.960 7.230 1.00 38.09 170 LYS A N 1
ATOM 1455 C CA . LYS A 1 170 ? -15.700 -26.723 7.983 1.00 38.09 170 LYS A CA 1
ATOM 1456 C C . LYS A 1 170 ? -14.630 -25.627 7.865 1.00 38.09 170 LYS A C 1
ATOM 1458 O O . LYS A 1 170 ? -14.972 -24.468 8.066 1.00 38.09 170 LYS A O 1
ATOM 1463 N N . LEU A 1 171 ? -13.378 -25.948 7.526 1.00 36.94 171 LEU A N 1
ATOM 1464 C CA . LEU A 1 171 ? -12.311 -24.949 7.356 1.00 36.94 171 LEU A CA 1
ATOM 1465 C C . LEU A 1 171 ? -12.164 -24.497 5.891 1.00 36.94 171 LEU A C 1
ATOM 1467 O O . LEU A 1 171 ? -12.047 -23.303 5.627 1.00 36.94 171 LEU A O 1
ATOM 1471 N N . GLU A 1 172 ? -12.252 -25.419 4.929 1.00 33.09 172 GLU A N 1
ATOM 1472 C CA . GLU A 1 172 ? -12.131 -25.114 3.492 1.00 33.09 172 GLU A CA 1
ATOM 1473 C C . GLU A 1 172 ? -13.319 -24.311 2.940 1.00 33.09 172 GLU A C 1
ATOM 1475 O O . GLU A 1 172 ? -13.147 -23.422 2.100 1.00 33.09 172 GLU A O 1
ATOM 1480 N N . LEU A 1 173 ? -14.528 -24.531 3.466 1.00 33.53 173 LEU A N 1
ATOM 1481 C CA . LEU A 1 173 ? -15.709 -23.740 3.102 1.00 33.53 173 LEU A CA 1
ATOM 1482 C C . LEU A 1 173 ? -15.646 -22.301 3.623 1.00 33.53 173 LEU A C 1
ATOM 1484 O O . LEU A 1 173 ? -16.165 -21.395 2.969 1.00 33.53 173 LEU A O 1
ATOM 1488 N N . PHE A 1 174 ? -14.950 -22.065 4.741 1.00 33.38 174 PHE A N 1
ATOM 1489 C CA . PHE A 1 174 ? -14.675 -20.709 5.217 1.00 33.38 174 PHE A CA 1
ATOM 1490 C C . PHE A 1 174 ? -13.847 -19.930 4.191 1.00 33.38 174 PHE A C 1
ATOM 1492 O O . PHE A 1 174 ? -14.183 -18.784 3.905 1.00 33.38 174 PHE A O 1
ATOM 1499 N N . PHE A 1 175 ? -12.835 -20.553 3.575 1.00 31.00 175 PHE A N 1
ATOM 1500 C CA . PHE A 1 175 ? -11.987 -19.921 2.556 1.00 31.00 175 PHE A CA 1
ATOM 1501 C C . PHE A 1 175 ? -12.715 -19.638 1.229 1.00 31.00 175 PHE A C 1
ATOM 1503 O O . PHE A 1 175 ? -12.362 -18.685 0.534 1.00 31.00 175 PHE A O 1
ATOM 1510 N N . ASN A 1 176 ? -13.768 -20.385 0.884 1.00 34.03 176 ASN A N 1
ATOM 1511 C CA . ASN A 1 176 ? -14.506 -20.164 -0.367 1.00 34.03 176 ASN A CA 1
ATOM 1512 C C . ASN A 1 176 ? -15.431 -18.932 -0.341 1.00 34.03 176 ASN A C 1
ATOM 1514 O O . ASN A 1 176 ? -15.642 -18.306 -1.382 1.00 34.03 176 ASN A O 1
ATOM 1518 N N . GLU A 1 177 ? -15.906 -18.484 0.827 1.00 38.78 177 GLU A N 1
ATOM 1519 C CA . GLU A 1 177 ? -16.573 -17.173 0.932 1.00 38.78 177 GLU A CA 1
ATOM 1520 C C . GLU A 1 177 ? -15.594 -16.000 0.699 1.00 38.78 177 GLU A C 1
ATOM 1522 O O . GLU A 1 177 ? -16.002 -14.954 0.183 1.00 38.78 177 GLU A O 1
ATOM 1527 N N . TYR A 1 178 ? -14.297 -16.183 0.992 1.00 41.38 178 TYR A N 1
ATOM 1528 C CA . TYR A 1 178 ? -13.244 -15.186 0.740 1.00 41.38 178 TYR A CA 1
ATOM 1529 C C . TYR A 1 178 ? -12.871 -15.033 -0.741 1.00 41.38 178 TYR A C 1
ATOM 1531 O O . TYR A 1 178 ? -12.306 -14.003 -1.116 1.00 41.38 178 TYR A O 1
ATOM 1539 N N . GLU A 1 179 ? -13.229 -15.978 -1.622 1.00 41.78 179 GLU A N 1
ATOM 1540 C CA . GLU A 1 179 ? -12.988 -15.822 -3.066 1.00 41.78 179 GLU A CA 1
ATOM 1541 C C . GLU A 1 179 ? -13.743 -14.617 -3.673 1.00 41.78 179 GLU A C 1
ATOM 1543 O O . GLU A 1 179 ? -13.400 -14.177 -4.772 1.00 41.78 179 GLU A O 1
ATOM 1548 N N . ASN A 1 180 ? -14.737 -14.047 -2.979 1.00 43.62 180 ASN A N 1
ATOM 1549 C CA . ASN A 1 180 ? -15.658 -13.048 -3.535 1.00 43.62 180 ASN A CA 1
ATOM 1550 C C . ASN A 1 180 ? -15.327 -11.573 -3.205 1.00 43.62 180 ASN A C 1
ATOM 1552 O O . ASN A 1 180 ? -16.024 -10.680 -3.683 1.00 43.62 180 ASN A O 1
ATOM 1556 N N . LEU A 1 181 ? -14.259 -11.286 -2.448 1.00 53.25 181 LEU A N 1
ATOM 1557 C CA . LEU A 1 181 ? -13.856 -9.923 -2.032 1.00 53.25 181 LEU A CA 1
ATOM 1558 C C . LEU A 1 181 ? -12.380 -9.611 -2.351 1.00 53.25 181 LEU A C 1
ATOM 1560 O O . LEU A 1 181 ? -11.725 -8.878 -1.618 1.00 53.25 181 LEU A O 1
ATOM 1564 N N . LYS A 1 182 ? -11.848 -10.190 -3.437 1.00 61.31 182 LYS A N 1
ATOM 1565 C CA . LYS A 1 182 ? -10.398 -10.363 -3.654 1.00 61.31 182 LYS A CA 1
ATOM 1566 C C . LYS A 1 182 ? -9.527 -9.116 -3.469 1.00 61.31 182 LYS A C 1
ATOM 1568 O O . LYS A 1 182 ? -8.425 -9.276 -2.967 1.00 61.31 182 LYS A O 1
ATOM 1573 N N . THR A 1 183 ? -9.972 -7.920 -3.849 1.00 72.06 183 THR A N 1
ATOM 1574 C CA . THR A 1 183 ? -9.157 -6.696 -3.756 1.00 72.06 183 THR A CA 1
ATOM 1575 C C . THR A 1 183 ? -10.029 -5.430 -3.723 1.00 72.06 183 THR A C 1
ATOM 1577 O O . THR A 1 183 ? -11.111 -5.394 -4.318 1.00 72.06 183 THR A O 1
ATOM 1580 N N . TYR A 1 184 ? -9.571 -4.358 -3.058 1.00 83.38 184 TYR A N 1
ATOM 1581 C CA . TYR A 1 184 ? -10.244 -3.048 -3.116 1.00 83.38 184 TYR A CA 1
ATOM 1582 C C . TYR A 1 184 ? -10.088 -2.400 -4.500 1.00 83.38 184 TYR A C 1
ATOM 1584 O O . TYR A 1 184 ? -11.064 -1.907 -5.079 1.00 83.38 184 TYR A O 1
ATOM 1592 N N . PHE A 1 185 ? -8.870 -2.425 -5.044 1.00 84.31 185 PHE A N 1
ATOM 1593 C CA . PHE A 1 185 ? -8.562 -2.022 -6.415 1.00 84.31 185 PHE A CA 1
ATOM 1594 C C . PHE A 1 185 ? -8.550 -3.238 -7.341 1.00 84.31 185 PHE A C 1
ATOM 1596 O O . PHE A 1 185 ? -8.169 -4.327 -6.924 1.00 84.31 185 PHE A O 1
ATOM 1603 N N . SER A 1 186 ? -8.957 -3.094 -8.601 1.00 81.44 186 SER A N 1
ATOM 1604 C CA . SER A 1 186 ? -8.600 -4.089 -9.615 1.00 81.44 186 SER A CA 1
ATOM 1605 C C . SER A 1 186 ? -7.206 -3.790 -10.145 1.00 81.44 186 SER A C 1
ATOM 1607 O O . SER A 1 186 ? -6.842 -2.623 -10.280 1.00 81.44 186 SER A O 1
ATOM 1609 N N . TYR A 1 187 ? -6.460 -4.842 -10.456 1.00 80.50 187 TYR A N 1
ATOM 1610 C CA . TYR A 1 187 ? -5.082 -4.744 -10.923 1.00 80.50 187 TYR A CA 1
ATOM 1611 C C . TYR A 1 187 ? -5.014 -5.000 -12.419 1.00 80.50 187 TYR A C 1
ATOM 1613 O O . TYR A 1 187 ? -5.762 -5.836 -12.939 1.00 80.50 187 TYR A O 1
ATOM 1621 N N . LYS A 1 188 ? -4.116 -4.270 -13.075 1.00 67.69 188 LYS A N 1
ATOM 1622 C CA . LYS A 1 188 ? -3.845 -4.404 -14.502 1.00 67.69 188 LYS A CA 1
ATOM 1623 C C . LYS A 1 188 ? -2.980 -5.641 -14.786 1.00 67.69 188 LYS A C 1
ATOM 1625 O O . LYS A 1 188 ? -2.227 -6.081 -13.923 1.00 67.69 188 LYS A O 1
ATOM 1630 N N . GLU A 1 189 ? -3.118 -6.165 -16.004 1.00 69.31 189 GLU A N 1
ATOM 1631 C CA . GLU A 1 189 ? -2.247 -7.147 -16.676 1.00 69.31 189 GLU A CA 1
ATOM 1632 C C . GLU A 1 189 ? -2.062 -8.503 -15.976 1.00 69.31 189 GLU A C 1
ATOM 1634 O O . GLU A 1 189 ? -2.690 -9.480 -16.398 1.00 69.31 189 GLU A O 1
ATOM 1639 N N . TYR A 1 190 ? -1.265 -8.600 -14.906 1.00 77.69 190 TYR A N 1
ATOM 1640 C CA . TYR A 1 190 ? -0.892 -9.898 -14.332 1.00 77.69 190 TYR A CA 1
ATOM 1641 C C . TYR A 1 190 ? -1.138 -9.989 -12.825 1.00 77.69 190 TYR A C 1
ATOM 1643 O O . TYR A 1 190 ? -0.591 -9.252 -12.011 1.00 77.69 190 TYR A O 1
ATOM 1651 N N . SER A 1 191 ? -1.934 -10.984 -12.418 1.00 72.25 191 SER A N 1
ATOM 1652 C CA . SER A 1 191 ? -2.159 -11.296 -10.996 1.00 72.25 191 SER A CA 1
ATOM 1653 C C . SER A 1 191 ? -1.005 -12.069 -10.351 1.00 72.25 191 SER A C 1
ATOM 1655 O O . SER A 1 191 ? -0.970 -12.214 -9.134 1.00 72.25 191 SER A O 1
ATOM 1657 N N . ASN A 1 192 ? -0.161 -12.691 -11.172 1.00 78.81 192 ASN A N 1
ATOM 1658 C CA . ASN A 1 192 ? 0.990 -13.485 -10.763 1.00 78.81 192 ASN A CA 1
ATOM 1659 C C . ASN A 1 192 ? 2.014 -13.466 -11.902 1.00 78.81 192 ASN A C 1
ATOM 1661 O O . ASN A 1 192 ? 1.616 -13.519 -13.066 1.00 78.81 192 ASN A O 1
ATOM 1665 N N . ILE A 1 193 ? 3.298 -13.432 -11.554 1.00 84.88 193 ILE A N 1
ATOM 1666 C CA . ILE A 1 193 ? 4.418 -13.368 -12.489 1.00 84.88 193 ILE A CA 1
ATOM 1667 C C . ILE A 1 193 ? 4.448 -14.519 -13.504 1.00 84.88 193 ILE A C 1
ATOM 1669 O O . ILE A 1 193 ? 4.813 -14.287 -14.650 1.00 84.88 193 ILE A O 1
ATOM 1673 N N . TYR A 1 194 ? 3.985 -15.734 -13.161 1.00 85.38 194 TYR A N 1
ATOM 1674 C CA . TYR A 1 194 ? 3.943 -16.846 -14.134 1.00 85.38 194 TYR A CA 1
ATOM 1675 C C . TYR A 1 194 ? 3.116 -16.506 -15.381 1.00 85.38 194 TYR A C 1
ATOM 1677 O O . TYR A 1 194 ? 3.454 -16.928 -16.480 1.00 85.38 194 TYR A O 1
ATOM 1685 N N . LYS A 1 195 ? 2.067 -15.688 -15.227 1.00 85.50 195 LYS A N 1
ATOM 1686 C CA . LYS A 1 195 ? 1.221 -15.276 -16.352 1.00 85.50 195 LYS A CA 1
ATOM 1687 C C . LYS A 1 195 ? 1.945 -14.349 -17.313 1.00 85.50 195 LYS A C 1
ATOM 1689 O O . LYS A 1 195 ? 1.577 -14.311 -18.474 1.00 85.50 195 LYS A O 1
ATOM 1694 N N . PHE A 1 196 ? 2.924 -13.591 -16.823 1.00 90.12 196 PHE A N 1
ATOM 1695 C CA . PHE A 1 196 ? 3.740 -12.735 -17.672 1.00 90.12 196 PHE A CA 1
ATOM 1696 C C . PHE A 1 196 ? 4.709 -13.570 -18.510 1.00 90.12 196 PHE A C 1
ATOM 1698 O O . PHE A 1 196 ? 4.813 -13.324 -19.702 1.00 90.12 196 PHE A O 1
ATOM 1705 N N . TYR A 1 197 ? 5.337 -14.597 -17.927 1.00 89.31 197 TYR A N 1
ATOM 1706 C CA . TYR A 1 197 ? 6.197 -15.528 -18.672 1.00 89.31 197 TYR A CA 1
ATOM 1707 C C . TYR A 1 197 ? 5.466 -16.226 -19.830 1.00 89.31 197 TYR A C 1
ATOM 1709 O O . TYR A 1 197 ? 6.051 -16.473 -20.881 1.00 89.31 197 TYR A O 1
ATOM 1717 N N . GLU A 1 198 ? 4.182 -16.536 -19.649 1.00 89.31 198 GLU A N 1
ATOM 1718 C CA . GLU A 1 198 ? 3.340 -17.156 -20.679 1.00 89.31 198 GLU A CA 1
ATOM 1719 C C . GLU A 1 198 ? 2.761 -16.146 -21.686 1.00 89.31 198 GLU A C 1
ATOM 1721 O O . GLU A 1 198 ? 2.192 -16.552 -22.701 1.00 89.31 198 GLU A O 1
ATOM 1726 N N . ASP A 1 199 ? 2.878 -14.843 -21.424 1.00 91.94 199 ASP A N 1
ATOM 1727 C CA . ASP A 1 199 ? 2.263 -13.809 -22.248 1.00 91.94 199 ASP A CA 1
ATOM 1728 C C . ASP A 1 199 ? 3.084 -13.487 -23.501 1.00 91.94 199 ASP A C 1
ATOM 1730 O O . ASP A 1 199 ? 4.318 -13.537 -23.524 1.00 91.94 199 ASP A O 1
ATOM 1734 N N . TYR A 1 200 ? 2.373 -13.063 -24.547 1.00 92.06 200 TYR A N 1
ATOM 1735 C CA . TYR A 1 200 ? 2.967 -12.603 -25.794 1.00 92.06 200 TYR A CA 1
ATOM 1736 C C . TYR A 1 200 ? 3.997 -11.485 -25.585 1.00 92.06 200 TYR A C 1
ATOM 1738 O O . TYR A 1 200 ? 4.993 -11.452 -26.299 1.00 92.06 200 TYR A O 1
ATOM 1746 N N . ARG A 1 201 ? 3.811 -10.575 -24.619 1.00 92.00 201 ARG A N 1
ATOM 1747 C CA . ARG A 1 201 ? 4.756 -9.473 -24.358 1.00 92.00 201 ARG A CA 1
ATOM 1748 C C . ARG A 1 201 ? 6.138 -9.972 -23.956 1.00 92.00 201 ARG A C 1
ATOM 1750 O O . ARG A 1 201 ? 7.123 -9.437 -24.458 1.00 92.00 201 ARG A O 1
ATOM 1757 N N . TYR A 1 202 ? 6.205 -10.997 -23.105 1.00 94.25 202 TYR A N 1
ATOM 1758 C CA . TYR A 1 202 ? 7.468 -11.618 -22.704 1.00 94.25 202 TYR A CA 1
ATOM 1759 C C . TYR A 1 202 ? 8.134 -12.293 -23.909 1.00 94.25 202 TYR A C 1
ATOM 1761 O O . TYR A 1 202 ? 9.266 -11.968 -24.253 1.00 94.25 202 TYR A O 1
ATOM 1769 N N . GLN A 1 203 ? 7.386 -13.133 -24.632 1.00 94.50 203 GLN A N 1
ATOM 1770 C CA . GLN A 1 203 ? 7.891 -13.850 -25.811 1.00 94.50 203 GLN A CA 1
ATOM 1771 C C . GLN A 1 203 ? 8.325 -12.909 -26.944 1.00 94.50 203 GLN A C 1
ATOM 1773 O O . GLN A 1 203 ? 9.289 -13.173 -27.657 1.00 94.50 203 GLN A O 1
ATOM 1778 N N . ASN A 1 204 ? 7.603 -11.807 -27.145 1.00 94.44 204 ASN A N 1
ATOM 1779 C CA . ASN A 1 204 ? 7.937 -10.796 -28.139 1.00 94.44 204 ASN A CA 1
ATOM 1780 C C . ASN A 1 204 ? 9.187 -10.009 -27.734 1.00 94.44 204 ASN A C 1
ATOM 1782 O O . ASN A 1 204 ? 9.996 -9.697 -28.598 1.00 94.44 204 ASN A O 1
ATOM 1786 N N . ALA A 1 205 ? 9.369 -9.705 -26.447 1.00 94.94 205 ALA A N 1
ATOM 1787 C CA . ALA A 1 205 ? 10.598 -9.080 -25.968 1.00 94.94 205 ALA A CA 1
ATOM 1788 C C . ALA A 1 205 ? 11.810 -10.010 -26.164 1.00 94.94 205 ALA A C 1
ATOM 1790 O O . ALA A 1 205 ? 12.801 -9.569 -26.735 1.00 94.94 205 ALA A O 1
ATOM 1791 N N . GLU A 1 206 ? 11.694 -11.300 -25.823 1.00 94.62 206 GLU A N 1
ATOM 1792 C CA . GLU A 1 206 ? 12.754 -12.297 -26.065 1.00 94.62 206 GLU A CA 1
ATOM 1793 C C . GLU A 1 206 ? 13.123 -12.453 -27.547 1.00 94.62 206 GLU A C 1
ATOM 1795 O O . GLU A 1 206 ? 14.270 -12.734 -27.868 1.00 94.62 206 GLU A O 1
ATOM 1800 N N . LYS A 1 207 ? 12.176 -12.262 -28.473 1.00 94.62 207 LYS A N 1
ATOM 1801 C CA . LYS A 1 207 ? 12.461 -12.318 -29.919 1.00 94.62 207 LYS A CA 1
ATOM 1802 C C . LYS A 1 207 ? 13.140 -11.064 -30.464 1.00 94.62 207 LYS A C 1
ATOM 1804 O O . LYS A 1 207 ? 13.770 -11.130 -31.513 1.00 94.62 207 LYS A O 1
ATOM 1809 N N . ARG A 1 208 ? 12.911 -9.910 -29.835 1.00 95.44 208 ARG A N 1
ATOM 1810 C CA . ARG A 1 208 ? 13.316 -8.595 -30.358 1.00 95.44 208 ARG A CA 1
ATOM 1811 C C . ARG A 1 208 ? 14.672 -8.123 -29.849 1.00 95.44 208 ARG A C 1
ATOM 1813 O O . ARG A 1 208 ? 15.254 -7.244 -30.473 1.00 95.44 208 ARG A O 1
ATOM 1820 N N . PHE A 1 209 ? 15.119 -8.655 -28.721 1.00 96.69 209 PHE A N 1
ATOM 1821 C CA . PHE A 1 209 ? 16.289 -8.196 -27.985 1.00 96.69 209 PHE A CA 1
ATOM 1822 C C . PHE A 1 209 ? 17.209 -9.387 -27.712 1.00 96.69 209 PHE A C 1
ATOM 1824 O O . PHE A 1 209 ? 16.722 -10.456 -27.350 1.00 96.69 209 PHE A O 1
ATOM 1831 N N . GLU A 1 210 ? 18.519 -9.215 -27.895 1.00 95.75 210 GLU A N 1
ATOM 1832 C CA . GLU A 1 210 ? 19.500 -10.300 -27.751 1.00 95.75 210 GLU A CA 1
ATOM 1833 C C . GLU A 1 210 ? 19.771 -10.637 -26.279 1.00 95.75 210 GLU A C 1
ATOM 1835 O O . GLU A 1 210 ? 20.094 -11.776 -25.927 1.00 95.75 210 GLU A O 1
ATOM 1840 N N . HIS A 1 211 ? 19.611 -9.652 -25.393 1.00 96.75 211 HIS A N 1
ATOM 1841 C CA . HIS A 1 211 ? 19.988 -9.765 -23.993 1.00 96.75 211 HIS A CA 1
ATOM 1842 C C . HIS A 1 211 ? 18.809 -9.514 -23.050 1.00 96.75 211 HIS A C 1
ATOM 1844 O O . HIS A 1 211 ? 18.005 -8.599 -23.236 1.00 96.75 211 HIS A O 1
ATOM 1850 N N . LEU A 1 212 ? 18.732 -10.328 -21.991 1.00 96.88 212 LEU A N 1
ATOM 1851 C CA . LEU A 1 212 ? 17.782 -10.192 -20.889 1.00 96.88 212 LEU A CA 1
ATOM 1852 C C . LEU A 1 212 ? 18.532 -10.144 -19.559 1.00 96.88 212 LEU A C 1
ATOM 1854 O O . LEU A 1 212 ? 19.101 -11.138 -19.106 1.00 96.88 212 LEU A O 1
ATOM 1858 N N . HIS A 1 213 ? 18.445 -9.002 -18.888 1.00 96.19 213 HIS A N 1
ATOM 1859 C CA . HIS A 1 213 ? 18.904 -8.823 -17.521 1.00 96.19 213 HIS A CA 1
ATOM 1860 C C . HIS A 1 213 ? 17.724 -8.922 -16.555 1.00 96.19 213 HIS A C 1
ATOM 1862 O O . HIS A 1 213 ? 16.763 -8.156 -16.635 1.00 96.19 213 HIS A O 1
ATOM 1868 N N . LYS A 1 214 ? 17.806 -9.876 -15.624 1.00 95.62 214 LYS A N 1
ATOM 1869 C CA . LYS A 1 214 ? 16.853 -10.023 -14.520 1.00 95.62 214 LYS A CA 1
ATOM 1870 C C . LYS A 1 214 ? 17.517 -9.578 -13.228 1.00 95.62 214 LYS A C 1
ATOM 1872 O O . LYS A 1 214 ? 18.593 -10.074 -12.898 1.00 95.62 214 LYS A O 1
ATOM 1877 N N . PHE A 1 215 ? 16.876 -8.677 -12.498 1.00 92.88 215 PHE A N 1
ATOM 1878 C CA . PHE A 1 215 ? 17.335 -8.250 -11.180 1.00 92.88 215 PHE A CA 1
ATOM 1879 C C . PHE A 1 215 ? 16.158 -8.116 -10.214 1.00 92.88 215 PHE A C 1
ATOM 1881 O O . PHE A 1 215 ? 15.044 -7.799 -10.617 1.00 92.88 215 PHE A O 1
ATOM 1888 N N . ASP A 1 216 ? 16.429 -8.400 -8.942 1.00 92.50 216 ASP A N 1
ATOM 1889 C CA . ASP A 1 216 ? 15.477 -8.367 -7.829 1.00 92.50 216 ASP A CA 1
ATOM 1890 C C . ASP A 1 216 ? 15.941 -7.322 -6.810 1.00 92.50 216 ASP A C 1
ATOM 1892 O O . ASP A 1 216 ? 17.138 -7.218 -6.510 1.00 92.50 216 ASP A O 1
ATOM 1896 N N . ILE A 1 217 ? 15.006 -6.538 -6.273 1.00 92.69 217 ILE A N 1
ATOM 1897 C CA . ILE A 1 217 ? 15.323 -5.536 -5.253 1.00 92.69 217 ILE A CA 1
ATOM 1898 C C . ILE A 1 217 ? 15.463 -6.235 -3.902 1.00 92.69 217 ILE A C 1
ATOM 1900 O O . ILE A 1 217 ? 14.484 -6.580 -3.235 1.00 92.69 217 ILE A O 1
ATOM 1904 N N . GLN A 1 218 ? 16.709 -6.374 -3.450 1.00 90.31 218 GLN A N 1
ATOM 1905 C CA . GLN A 1 218 ? 17.010 -7.038 -2.189 1.00 90.31 218 GLN A CA 1
ATOM 1906 C C . GLN A 1 218 ? 16.237 -6.420 -1.016 1.00 90.31 218 GLN A C 1
ATOM 1908 O O . GLN A 1 218 ? 16.347 -5.230 -0.709 1.00 90.31 218 GLN A O 1
ATOM 1913 N N . SER A 1 219 ? 15.488 -7.277 -0.318 1.00 89.38 219 SER A N 1
ATOM 1914 C CA . SER A 1 219 ? 14.721 -6.908 0.876 1.00 89.38 219 SER A CA 1
ATOM 1915 C C . SER A 1 219 ? 13.821 -5.684 0.652 1.00 89.38 219 SER A C 1
ATOM 1917 O O . SER A 1 219 ? 13.683 -4.867 1.557 1.00 89.38 219 S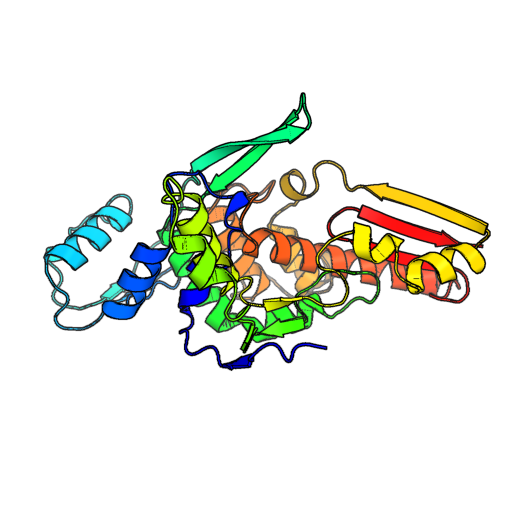ER A O 1
ATOM 1919 N N . CYS A 1 220 ? 13.216 -5.549 -0.539 1.00 93.19 220 CYS A N 1
ATOM 1920 C CA . CYS A 1 220 ? 12.495 -4.352 -0.988 1.00 93.19 220 CYS A CA 1
ATOM 1921 C C . CYS A 1 220 ? 11.682 -3.654 0.119 1.00 93.19 220 CYS A C 1
ATOM 1923 O O . CYS A 1 220 ? 11.914 -2.485 0.407 1.00 93.19 220 CYS A O 1
ATOM 1925 N N . PHE A 1 221 ? 10.774 -4.368 0.792 1.00 94.38 221 PHE A N 1
ATOM 1926 C CA . PHE A 1 221 ? 9.919 -3.787 1.836 1.00 94.38 221 PHE A CA 1
ATOM 1927 C C . PHE A 1 221 ? 10.673 -3.345 3.096 1.00 94.38 221 PHE A C 1
ATOM 1929 O O . PHE A 1 221 ? 10.342 -2.306 3.660 1.00 94.38 221 PHE A O 1
ATOM 1936 N N . ASP A 1 222 ? 11.676 -4.104 3.540 1.00 93.25 222 ASP A N 1
ATOM 1937 C CA . ASP A 1 222 ? 12.485 -3.751 4.714 1.00 93.25 222 ASP A CA 1
ATOM 1938 C C . ASP A 1 222 ? 13.440 -2.572 4.409 1.00 93.25 222 ASP A C 1
ATOM 1940 O O . ASP A 1 222 ? 13.848 -1.859 5.322 1.00 93.25 222 ASP A O 1
ATOM 1944 N N . SER A 1 223 ? 13.762 -2.336 3.132 1.00 93.88 223 SER A N 1
ATOM 1945 C CA . SER A 1 223 ? 14.691 -1.291 2.675 1.00 93.88 223 SER A CA 1
ATOM 1946 C C . SER A 1 223 ? 14.025 0.061 2.374 1.00 93.88 223 SER A C 1
ATOM 1948 O O . SER A 1 223 ? 14.718 1.052 2.140 1.00 93.88 223 SER A O 1
ATOM 1950 N N . ILE A 1 224 ? 12.690 0.134 2.343 1.00 96.56 224 ILE A N 1
ATOM 1951 C CA . ILE A 1 224 ? 11.977 1.374 2.001 1.00 96.56 224 ILE A CA 1
ATOM 1952 C C . ILE A 1 224 ? 12.061 2.382 3.150 1.00 96.56 224 ILE A C 1
ATOM 1954 O O . ILE A 1 224 ? 11.616 2.116 4.263 1.00 96.56 224 ILE A O 1
ATOM 1958 N N . TYR A 1 225 ? 12.555 3.583 2.850 1.00 96.31 225 TYR A N 1
ATOM 1959 C CA . TYR A 1 225 ? 12.475 4.737 3.744 1.00 96.31 225 TYR A CA 1
ATOM 1960 C C . TYR A 1 225 ? 11.120 5.430 3.584 1.00 96.31 225 TYR A C 1
ATOM 1962 O O . TYR A 1 225 ? 10.800 5.892 2.488 1.00 96.31 225 TYR A O 1
ATOM 1970 N N . THR A 1 226 ? 10.312 5.532 4.639 1.00 96.12 226 THR A N 1
ATOM 1971 C CA . THR A 1 226 ? 8.901 5.950 4.516 1.00 96.12 226 THR A CA 1
ATOM 1972 C C . THR A 1 226 ? 8.740 7.351 3.916 1.00 96.12 226 THR A C 1
ATOM 1974 O O . THR A 1 226 ? 7.907 7.552 3.040 1.00 96.12 226 THR A O 1
ATOM 1977 N N . HIS A 1 227 ? 9.616 8.301 4.248 1.00 94.56 227 HIS A N 1
ATOM 1978 C CA . HIS A 1 227 ? 9.558 9.660 3.691 1.00 94.56 227 HIS A CA 1
ATOM 1979 C C . HIS A 1 227 ? 9.805 9.733 2.173 1.00 94.56 227 HIS A C 1
ATOM 1981 O O . HIS A 1 227 ? 9.517 10.759 1.550 1.00 94.56 227 HIS A O 1
ATOM 1987 N N . SER A 1 228 ? 10.319 8.662 1.558 1.00 95.56 228 SER A N 1
ATOM 1988 C CA . SER A 1 228 ? 10.511 8.605 0.107 1.00 95.56 228 SER A CA 1
ATOM 1989 C C . SER A 1 228 ? 9.198 8.689 -0.672 1.00 95.56 228 SER A C 1
ATOM 1991 O O . SER A 1 228 ? 9.220 9.178 -1.800 1.00 95.56 228 SER A O 1
ATOM 1993 N N . ILE A 1 229 ? 8.053 8.328 -0.071 1.00 96.38 229 ILE A N 1
ATOM 1994 C CA . ILE A 1 229 ? 6.742 8.516 -0.706 1.00 96.38 229 ILE A CA 1
ATOM 1995 C C . ILE A 1 229 ? 6.474 9.990 -0.993 1.00 96.38 229 ILE A C 1
ATOM 1997 O O . ILE A 1 229 ? 6.074 10.330 -2.103 1.00 96.38 229 ILE A O 1
ATOM 2001 N N . THR A 1 230 ? 6.751 10.874 -0.028 1.00 94.38 230 THR A N 1
ATOM 2002 C CA . THR A 1 230 ? 6.537 12.313 -0.173 1.00 94.38 230 THR A CA 1
ATOM 2003 C C . THR A 1 230 ? 7.434 12.850 -1.282 1.00 94.38 230 THR A C 1
ATOM 2005 O O . THR A 1 230 ? 6.990 13.616 -2.130 1.00 94.38 230 THR A O 1
ATOM 2008 N N . TRP A 1 231 ? 8.684 12.386 -1.348 1.00 94.38 231 TRP A N 1
ATOM 2009 C CA . TRP A 1 231 ? 9.591 12.767 -2.430 1.00 94.38 231 TRP A CA 1
ATOM 2010 C C . TRP A 1 231 ? 9.094 12.281 -3.793 1.00 94.38 231 TRP A C 1
ATOM 2012 O O . TRP A 1 231 ? 9.097 13.063 -4.740 1.00 94.38 231 TRP A O 1
ATOM 2022 N N . ALA A 1 232 ? 8.639 11.031 -3.895 1.00 94.88 232 ALA A N 1
ATOM 2023 C CA . ALA A 1 232 ? 8.137 10.450 -5.136 1.00 94.88 232 ALA A CA 1
ATOM 2024 C C . ALA A 1 232 ? 6.919 11.220 -5.675 1.00 94.88 232 ALA A C 1
ATOM 2026 O O . ALA A 1 232 ? 6.884 11.588 -6.850 1.00 94.88 232 ALA A O 1
ATOM 2027 N N . VAL A 1 233 ? 5.949 11.544 -4.810 1.00 94.12 233 VAL A N 1
ATOM 2028 C CA . VAL A 1 233 ? 4.725 12.257 -5.220 1.00 94.12 233 VAL A CA 1
ATOM 2029 C C . VAL A 1 233 ? 4.958 13.738 -5.529 1.00 94.12 233 VAL A C 1
ATOM 2031 O O . VAL A 1 233 ? 4.188 14.324 -6.292 1.00 94.12 233 VAL A O 1
ATOM 2034 N N . SER A 1 234 ? 6.020 14.335 -4.977 1.00 91.31 234 SER A N 1
ATOM 2035 C CA . SER A 1 234 ? 6.419 15.731 -5.205 1.00 91.31 234 SER A CA 1
ATOM 2036 C C . SER A 1 234 ? 7.434 15.915 -6.341 1.00 91.31 234 SER A C 1
ATOM 2038 O O . SER A 1 234 ? 7.947 17.016 -6.519 1.00 91.31 234 SER A O 1
ATOM 2040 N N . GLY A 1 235 ? 7.735 14.869 -7.119 1.00 88.88 235 GLY A N 1
ATOM 2041 C CA . GLY A 1 235 ? 8.638 14.959 -8.277 1.00 88.88 235 GLY A CA 1
ATOM 2042 C C . GLY A 1 235 ? 10.132 14.842 -7.949 1.00 88.88 235 GLY A C 1
ATOM 2043 O O . GLY A 1 235 ? 10.972 15.009 -8.836 1.00 88.88 235 GLY A O 1
ATOM 2044 N N . GLY A 1 236 ? 10.464 14.514 -6.702 1.00 89.19 236 GLY A N 1
ATOM 2045 C CA . GLY A 1 236 ? 11.813 14.232 -6.232 1.00 89.19 236 GLY A CA 1
ATOM 2046 C C . GLY A 1 236 ? 12.161 14.928 -4.923 1.00 89.19 236 GLY A C 1
ATOM 2047 O O . GLY A 1 236 ? 11.505 15.872 -4.485 1.00 89.19 236 GLY A O 1
ATOM 2048 N N . LYS A 1 237 ? 13.242 14.461 -4.292 1.00 87.88 237 LYS A N 1
ATOM 2049 C CA . LYS A 1 237 ? 13.741 14.995 -3.016 1.00 87.88 237 LYS A CA 1
ATOM 2050 C C . LYS A 1 237 ? 14.112 16.476 -3.116 1.00 87.88 237 LYS A C 1
ATOM 2052 O O . LYS A 1 237 ? 13.804 17.242 -2.205 1.00 87.88 237 LYS A O 1
ATOM 2057 N N . ASP A 1 238 ? 14.765 16.869 -4.206 1.00 85.81 238 ASP A N 1
ATOM 2058 C CA . ASP A 1 238 ? 15.221 18.247 -4.396 1.00 85.81 238 ASP A CA 1
ATOM 2059 C C . ASP A 1 238 ? 14.047 19.186 -4.666 1.00 85.81 238 ASP A C 1
ATOM 2061 O O . ASP A 1 238 ? 13.949 20.239 -4.041 1.00 85.81 238 ASP A O 1
ATOM 2065 N N . GLU A 1 239 ? 13.106 18.766 -5.514 1.00 84.81 239 GLU A N 1
ATOM 2066 C CA . GLU A 1 239 ? 11.881 19.521 -5.790 1.00 84.81 239 GLU A CA 1
ATOM 2067 C C . GLU A 1 239 ? 11.020 19.687 -4.539 1.00 84.81 239 GLU A C 1
ATOM 2069 O O . GLU A 1 239 ? 10.543 20.791 -4.264 1.00 84.81 239 GLU A O 1
ATOM 2074 N N . TYR A 1 240 ? 10.916 18.637 -3.718 1.00 84.06 240 TYR A N 1
ATOM 2075 C CA . TYR A 1 240 ? 10.244 18.718 -2.428 1.00 84.06 240 TYR A CA 1
ATOM 2076 C C . TYR A 1 240 ? 10.899 19.760 -1.510 1.00 84.06 240 TYR A C 1
ATOM 2078 O O . TYR A 1 240 ? 10.223 20.646 -0.995 1.00 84.06 240 TYR A O 1
ATOM 2086 N N . LYS A 1 241 ? 12.227 19.716 -1.347 1.00 84.00 241 LYS A N 1
ATOM 2087 C CA . LYS A 1 241 ? 12.957 20.662 -0.484 1.00 84.00 241 LYS A CA 1
ATOM 2088 C C . LYS A 1 241 ? 12.882 22.113 -0.964 1.00 84.00 241 LYS A C 1
ATOM 2090 O O . LYS A 1 241 ? 12.915 23.022 -0.135 1.00 84.00 241 LYS A O 1
ATOM 2095 N N . LYS A 1 242 ? 12.816 22.340 -2.279 1.00 82.56 242 LYS A N 1
ATOM 2096 C CA . LYS A 1 242 ? 12.695 23.685 -2.861 1.00 82.56 242 LYS A CA 1
ATOM 2097 C C . LYS A 1 242 ? 11.321 24.297 -2.590 1.00 82.56 242 LYS A C 1
ATOM 2099 O O . LYS A 1 242 ? 11.253 25.456 -2.188 1.00 82.56 242 LYS A O 1
ATOM 2104 N N . HIS A 1 243 ? 10.254 23.522 -2.784 1.00 76.75 243 HIS A N 1
ATOM 2105 C CA . HIS A 1 243 ? 8.880 24.034 -2.789 1.00 76.75 243 HIS A CA 1
ATOM 2106 C C . HIS A 1 243 ? 8.144 23.873 -1.453 1.00 76.75 243 HIS A C 1
ATOM 2108 O O . HIS A 1 243 ? 7.217 24.629 -1.172 1.00 76.75 243 HIS A O 1
ATOM 2114 N N . PHE A 1 244 ? 8.561 22.933 -0.603 1.00 72.19 244 PHE A N 1
ATOM 2115 C CA . PHE A 1 244 ? 7.891 22.635 0.660 1.00 72.19 244 PHE A CA 1
ATOM 2116 C C . PHE A 1 244 ? 8.820 22.923 1.841 1.00 72.19 244 PHE A C 1
ATOM 2118 O O . PHE A 1 244 ? 9.699 22.139 2.198 1.00 72.19 244 PHE A O 1
ATOM 2125 N N . ARG A 1 245 ? 8.603 24.078 2.480 1.00 62.31 245 ARG A N 1
ATOM 2126 C CA . ARG A 1 245 ? 9.244 24.459 3.744 1.00 62.31 245 ARG A CA 1
ATOM 2127 C C . ARG A 1 245 ? 8.240 24.286 4.887 1.00 62.31 245 ARG A C 1
ATOM 2129 O O . ARG A 1 245 ? 7.472 25.195 5.174 1.00 62.31 245 ARG A O 1
ATOM 2136 N N . GLY A 1 246 ? 8.223 23.114 5.524 1.00 64.50 246 GLY A N 1
ATOM 2137 C CA . GLY A 1 246 ? 7.391 22.833 6.706 1.00 64.50 246 GLY A CA 1
ATOM 2138 C C . GLY A 1 246 ? 6.554 21.555 6.602 1.00 64.50 246 GLY A C 1
ATOM 2139 O O . GLY A 1 246 ? 6.678 20.794 5.647 1.00 64.50 246 GLY A O 1
ATOM 2140 N N . LYS A 1 247 ? 5.700 21.305 7.607 1.00 60.00 247 LYS A N 1
ATOM 2141 C CA . LYS A 1 247 ? 4.745 20.183 7.590 1.00 60.00 247 LYS A CA 1
ATOM 2142 C C . LYS A 1 247 ? 3.607 20.508 6.626 1.00 60.00 247 LYS A C 1
ATOM 2144 O O . LYS A 1 247 ? 2.709 21.275 6.973 1.00 60.00 247 LYS A O 1
ATOM 2149 N N . SER A 1 248 ? 3.634 19.925 5.434 1.00 65.50 248 SER A N 1
ATOM 2150 C CA . SER A 1 248 ? 2.502 19.991 4.516 1.00 65.50 248 SER A CA 1
ATOM 2151 C C . SER A 1 248 ? 1.495 18.884 4.875 1.00 65.50 248 SER A C 1
ATOM 2153 O O . SER A 1 248 ? 1.881 17.800 5.301 1.00 65.50 248 SER A O 1
ATOM 2155 N N . LYS A 1 249 ? 0.184 19.143 4.769 1.00 76.81 249 LYS A N 1
ATOM 2156 C CA . LYS A 1 249 ? -0.854 18.093 4.881 1.00 76.81 249 LYS A CA 1
ATOM 2157 C C . LYS A 1 249 ? -1.068 17.429 3.514 1.00 76.81 249 LYS A C 1
ATOM 2159 O O . LYS A 1 249 ? -2.195 17.349 3.023 1.00 76.81 249 LYS A O 1
ATOM 2164 N N . SER A 1 250 ? 0.030 17.077 2.843 1.00 89.62 250 SER A N 1
ATOM 2165 C CA . SER A 1 250 ? -0.022 16.459 1.520 1.00 89.62 250 SER A CA 1
ATOM 2166 C C . SER A 1 250 ? -0.445 14.996 1.615 1.00 89.62 250 SER A C 1
ATOM 2168 O O . SER A 1 250 ? -0.395 14.371 2.672 1.00 89.62 250 SER A O 1
ATOM 2170 N N . PHE A 1 251 ? -0.836 14.433 0.474 1.00 94.31 251 PHE A N 1
ATOM 2171 C CA . PHE A 1 251 ? -1.086 13.001 0.331 1.00 94.31 251 PHE A CA 1
ATOM 2172 C C . PHE A 1 251 ? 0.114 12.143 0.767 1.00 94.31 251 PHE A C 1
ATOM 2174 O O . PHE A 1 251 ? -0.076 11.161 1.480 1.00 94.31 251 PHE A O 1
ATOM 2181 N N . GLY A 1 252 ? 1.333 12.534 0.375 1.00 94.56 252 GLY A N 1
ATOM 2182 C CA . GLY A 1 252 ? 2.557 11.827 0.752 1.00 94.56 252 GLY A CA 1
ATOM 2183 C C . GLY A 1 252 ? 2.810 11.875 2.257 1.00 94.56 252 GLY A C 1
ATOM 2184 O O . GLY A 1 252 ? 3.054 10.838 2.862 1.00 94.56 252 GLY A O 1
ATOM 2185 N N . ASP A 1 253 ? 2.656 13.049 2.875 1.00 93.12 253 ASP A N 1
ATOM 2186 C CA . ASP A 1 253 ? 2.881 13.228 4.316 1.00 93.12 253 ASP A CA 1
ATOM 2187 C C . ASP A 1 253 ? 1.833 12.508 5.175 1.00 93.12 253 ASP A C 1
ATOM 2189 O O . ASP A 1 253 ? 2.162 11.925 6.213 1.00 93.12 253 ASP A O 1
ATOM 2193 N N . ASP A 1 254 ? 0.567 12.513 4.741 1.00 94.75 254 ASP A N 1
ATOM 2194 C CA . ASP A 1 254 ? -0.493 11.749 5.399 1.00 94.75 254 ASP A CA 1
ATOM 2195 C C . ASP A 1 254 ? -0.190 10.241 5.328 1.00 94.75 254 ASP A C 1
ATOM 2197 O O . ASP A 1 254 ? -0.304 9.551 6.346 1.00 94.75 254 ASP A O 1
ATOM 2201 N N . TRP A 1 255 ? 0.251 9.735 4.167 1.00 96.81 255 TRP A N 1
ATOM 2202 C CA . TRP A 1 255 ? 0.584 8.318 3.995 1.00 96.81 255 TRP A CA 1
ATOM 2203 C C . TRP A 1 255 ? 1.837 7.917 4.787 1.00 96.81 255 TRP A C 1
ATOM 2205 O O . TRP A 1 255 ? 1.779 6.956 5.555 1.00 96.81 255 TRP A O 1
ATOM 2215 N N . ASP A 1 256 ? 2.937 8.673 4.682 1.00 96.44 256 ASP A N 1
ATOM 2216 C CA . ASP A 1 256 ? 4.159 8.481 5.481 1.00 96.44 256 ASP A CA 1
ATOM 2217 C C . ASP A 1 256 ? 3.831 8.403 6.976 1.00 96.44 256 ASP A C 1
ATOM 2219 O O . ASP A 1 256 ? 4.232 7.470 7.675 1.00 96.44 256 ASP A O 1
ATOM 2223 N N . GLY A 1 257 ? 3.012 9.340 7.462 1.00 95.62 257 GLY A N 1
ATOM 2224 C CA . GLY A 1 257 ? 2.582 9.355 8.850 1.00 95.62 257 GLY A CA 1
ATOM 2225 C C . GLY A 1 257 ? 1.888 8.057 9.270 1.00 95.62 257 GLY A C 1
ATOM 2226 O O . GLY A 1 257 ? 2.171 7.558 10.359 1.00 95.62 257 GLY A O 1
ATOM 2227 N N . ILE A 1 258 ? 0.972 7.526 8.454 1.00 96.50 258 ILE A N 1
ATOM 2228 C CA . ILE A 1 258 ? 0.286 6.256 8.750 1.00 96.50 258 ILE A CA 1
ATOM 2229 C C . ILE A 1 258 ? 1.290 5.099 8.755 1.00 96.50 258 ILE A C 1
ATOM 2231 O O . ILE A 1 258 ? 1.300 4.327 9.712 1.00 96.50 258 ILE A O 1
ATOM 2235 N N . MET A 1 259 ? 2.161 5.013 7.742 1.00 97.12 259 MET A N 1
ATOM 2236 C CA . MET A 1 259 ? 3.157 3.939 7.605 1.00 97.12 259 MET A CA 1
ATOM 2237 C C . MET A 1 259 ? 4.104 3.860 8.800 1.00 97.12 259 MET A C 1
ATOM 2239 O O . MET A 1 259 ? 4.389 2.771 9.296 1.00 97.12 259 MET A O 1
ATOM 2243 N N . ARG A 1 260 ? 4.532 5.013 9.315 1.00 96.69 260 ARG A N 1
ATOM 2244 C CA . ARG A 1 260 ? 5.354 5.086 10.523 1.00 96.69 260 ARG A CA 1
ATOM 2245 C C . ARG A 1 260 ? 4.569 4.637 11.750 1.00 96.69 260 ARG A C 1
ATOM 2247 O O . ARG A 1 260 ? 5.005 3.755 12.482 1.00 96.69 260 ARG A O 1
ATOM 2254 N N . ARG A 1 261 ? 3.376 5.192 11.981 1.00 95.69 261 ARG A N 1
ATOM 2255 C CA . ARG A 1 261 ? 2.590 4.907 13.198 1.00 95.69 261 ARG A CA 1
ATOM 2256 C C . ARG A 1 261 ? 2.075 3.474 13.287 1.00 95.69 261 ARG A C 1
ATOM 2258 O O . ARG A 1 261 ? 1.934 2.960 14.396 1.00 95.69 261 ARG A O 1
ATOM 2265 N N . MET A 1 262 ? 1.818 2.826 12.151 1.00 95.56 262 MET A N 1
ATOM 2266 C CA . MET A 1 262 ? 1.456 1.406 12.106 1.00 95.56 262 MET A CA 1
ATOM 2267 C C . MET A 1 262 ? 2.651 0.468 12.321 1.00 95.56 262 MET A C 1
ATOM 2269 O O . MET A 1 262 ? 2.439 -0.725 12.530 1.00 95.56 262 MET A O 1
ATOM 2273 N N . ASN A 1 263 ? 3.876 0.999 12.264 1.00 96.25 263 ASN A N 1
ATOM 2274 C CA . ASN A 1 263 ? 5.135 0.294 12.482 1.00 96.25 263 ASN A CA 1
ATOM 2275 C C . ASN A 1 263 ? 5.908 0.885 13.675 1.00 96.25 263 ASN A C 1
ATOM 2277 O O . ASN A 1 263 ? 7.113 1.081 13.603 1.00 96.25 263 ASN A O 1
ATOM 2281 N N . TYR A 1 264 ? 5.211 1.238 14.759 1.00 95.75 264 TYR A N 1
ATOM 2282 C CA . TYR A 1 264 ? 5.827 1.763 15.984 1.00 95.75 264 TYR A CA 1
ATOM 2283 C C . TYR A 1 264 ? 6.749 2.990 15.788 1.00 95.75 264 TYR A C 1
ATOM 2285 O O . TYR A 1 264 ? 7.770 3.142 16.446 1.00 95.75 264 TYR A O 1
ATOM 2293 N N . ASN A 1 265 ? 6.356 3.902 14.894 1.00 95.69 265 ASN A N 1
ATOM 2294 C CA . ASN A 1 265 ? 7.099 5.103 14.486 1.00 95.69 265 ASN A CA 1
ATOM 2295 C C . ASN A 1 265 ? 8.430 4.864 13.755 1.00 95.69 265 ASN A C 1
ATOM 2297 O O . ASN A 1 265 ? 9.153 5.836 13.512 1.00 95.69 265 ASN A O 1
ATOM 2301 N N . GLU A 1 266 ? 8.715 3.634 13.331 1.00 94.38 266 GLU A N 1
ATOM 2302 C CA . GLU A 1 266 ? 9.869 3.337 12.485 1.00 94.38 266 GLU A CA 1
ATOM 2303 C C . GLU A 1 266 ? 9.770 4.048 11.132 1.00 94.38 266 GLU A C 1
ATOM 2305 O O . GLU A 1 266 ? 8.698 4.145 10.531 1.00 94.38 266 GLU A O 1
ATOM 2310 N N . THR A 1 267 ? 10.906 4.556 10.654 1.00 93.12 267 THR A N 1
ATOM 2311 C CA . THR A 1 267 ? 11.027 5.232 9.348 1.00 93.12 267 THR A CA 1
ATOM 2312 C C . THR A 1 267 ? 11.715 4.372 8.294 1.00 93.12 267 THR A C 1
ATOM 2314 O O . THR A 1 267 ? 11.631 4.683 7.105 1.00 93.12 267 THR A O 1
ATOM 2317 N N . ASN A 1 268 ? 12.381 3.297 8.720 1.00 94.31 268 ASN A N 1
ATOM 2318 C CA . ASN A 1 268 ? 13.068 2.347 7.857 1.00 94.31 268 ASN A CA 1
ATOM 2319 C C . ASN A 1 268 ? 12.302 1.029 7.832 1.00 94.31 268 ASN A C 1
ATOM 2321 O O . ASN A 1 268 ? 12.066 0.408 8.868 1.00 94.31 268 ASN A O 1
ATOM 2325 N N . GLY A 1 269 ? 11.949 0.609 6.627 1.00 94.56 269 GLY A N 1
ATOM 2326 C CA . GLY A 1 269 ? 11.141 -0.567 6.394 1.00 94.56 269 GLY A CA 1
ATOM 2327 C C . GLY A 1 269 ? 9.654 -0.299 6.587 1.00 94.56 269 GLY A C 1
ATOM 2328 O O . GLY A 1 269 ? 9.217 0.520 7.400 1.00 94.56 269 GLY A O 1
ATOM 2329 N N . ILE A 1 270 ? 8.858 -1.026 5.814 1.00 96.62 270 ILE A N 1
ATOM 2330 C CA . ILE A 1 270 ? 7.404 -0.979 5.880 1.00 96.62 270 ILE A CA 1
ATOM 2331 C C . ILE A 1 270 ? 6.820 -2.339 6.234 1.00 96.62 270 ILE A C 1
ATOM 2333 O O . ILE A 1 270 ? 7.407 -3.390 5.980 1.00 96.62 270 ILE A O 1
ATOM 2337 N N . VAL A 1 271 ? 5.632 -2.317 6.832 1.00 94.38 271 VAL A N 1
ATOM 2338 C CA . VAL A 1 271 ? 4.934 -3.531 7.253 1.00 94.38 271 VAL A CA 1
ATOM 2339 C C . VAL A 1 271 ? 4.641 -4.438 6.051 1.00 94.38 271 VAL A C 1
ATOM 2341 O O . VAL A 1 271 ? 4.095 -3.998 5.045 1.00 94.38 271 VAL A O 1
ATOM 2344 N N . ILE A 1 272 ? 4.966 -5.728 6.164 1.00 93.31 272 ILE A N 1
ATOM 2345 C CA . ILE A 1 272 ? 4.739 -6.719 5.103 1.00 93.31 272 ILE A CA 1
ATOM 2346 C C . ILE A 1 272 ? 3.442 -7.485 5.375 1.00 93.31 272 ILE A C 1
ATOM 2348 O O . ILE A 1 272 ? 3.267 -8.047 6.455 1.00 93.31 272 ILE A O 1
ATOM 2352 N N . GLY A 1 273 ? 2.557 -7.560 4.381 1.00 89.38 273 GLY A N 1
ATOM 2353 C CA . GLY A 1 273 ? 1.276 -8.275 4.456 1.00 89.38 273 GLY A CA 1
ATOM 2354 C C . GLY A 1 273 ? 0.126 -7.438 3.896 1.00 89.38 273 GLY A C 1
ATOM 2355 O O . GLY A 1 273 ? -0.495 -7.865 2.923 1.00 89.38 273 GLY A O 1
ATOM 2356 N N . PRO A 1 274 ? -0.116 -6.230 4.440 1.00 92.88 274 PRO A N 1
ATOM 2357 C CA . PRO A 1 274 ? -1.104 -5.304 3.904 1.00 92.88 274 PRO A CA 1
ATOM 2358 C C . PRO A 1 274 ? -0.798 -4.881 2.463 1.00 92.88 274 PRO A C 1
ATOM 2360 O O . PRO A 1 274 ? 0.317 -4.481 2.122 1.00 92.88 274 PRO A O 1
ATOM 2363 N N . GLU A 1 275 ? -1.820 -4.899 1.619 1.00 91.94 275 GLU A N 1
ATOM 2364 C CA . GLU A 1 275 ? -1.819 -4.371 0.263 1.00 91.94 275 GLU A CA 1
ATOM 2365 C C . GLU A 1 275 ? -1.590 -2.861 0.286 1.00 91.94 275 GLU A C 1
ATOM 2367 O O . GLU A 1 275 ? -0.890 -2.345 -0.578 1.00 91.94 275 GLU A O 1
ATOM 2372 N N . PHE A 1 276 ? -2.064 -2.165 1.324 1.00 96.12 276 PHE A N 1
ATOM 2373 C CA . PHE A 1 276 ? -1.715 -0.773 1.595 1.00 96.12 276 PHE A CA 1
ATOM 2374 C C . PHE A 1 276 ? -0.204 -0.505 1.512 1.00 96.12 276 PHE A C 1
ATOM 2376 O O . PHE A 1 276 ? 0.218 0.453 0.866 1.00 96.12 276 PHE A O 1
ATOM 2383 N N . SER A 1 277 ? 0.619 -1.381 2.095 1.00 96.44 277 SER A N 1
ATOM 2384 C CA . SER A 1 277 ? 2.080 -1.269 2.062 1.00 96.44 277 SER A CA 1
ATOM 2385 C C . SER A 1 277 ? 2.669 -1.651 0.698 1.00 96.44 277 SER A C 1
ATOM 2387 O O . SER A 1 277 ? 3.672 -1.077 0.281 1.00 96.44 277 SER A O 1
ATOM 2389 N N . ARG A 1 278 ? 2.027 -2.559 -0.051 1.00 94.38 278 ARG A N 1
ATOM 2390 C CA . ARG A 1 278 ? 2.419 -2.869 -1.440 1.00 94.38 278 ARG A CA 1
ATOM 2391 C C . ARG A 1 278 ? 2.164 -1.707 -2.388 1.00 94.38 278 ARG A C 1
ATOM 2393 O O . ARG A 1 278 ? 3.032 -1.383 -3.185 1.00 94.38 278 ARG A O 1
ATOM 2400 N N . ILE A 1 279 ? 1.005 -1.062 -2.280 1.00 96.06 279 ILE A N 1
ATOM 2401 C CA . ILE A 1 279 ? 0.659 0.104 -3.099 1.00 96.06 279 ILE A CA 1
ATOM 2402 C C . ILE A 1 279 ? 1.588 1.278 -2.769 1.00 96.06 279 ILE A C 1
ATOM 2404 O O . ILE A 1 279 ? 2.028 1.985 -3.672 1.00 96.06 279 ILE A O 1
ATOM 2408 N N . PHE A 1 280 ? 1.934 1.455 -1.493 1.00 97.81 280 PHE A N 1
ATOM 2409 C CA . PHE A 1 280 ? 2.929 2.440 -1.074 1.00 97.81 280 PHE A CA 1
ATOM 2410 C C . PHE A 1 280 ? 4.279 2.236 -1.777 1.00 97.81 280 PHE A C 1
ATOM 2412 O O . PHE A 1 280 ? 4.820 3.177 -2.356 1.00 97.81 280 PHE A O 1
ATOM 2419 N N . ALA A 1 281 ? 4.794 1.000 -1.771 1.00 97.31 281 ALA A N 1
ATOM 2420 C CA . ALA A 1 281 ? 6.021 0.646 -2.483 1.00 97.31 281 ALA A CA 1
ATOM 2421 C C . ALA A 1 281 ? 5.885 0.866 -3.998 1.00 97.31 281 ALA A C 1
ATOM 2423 O O . ALA A 1 281 ? 6.783 1.424 -4.619 1.00 97.31 281 ALA A O 1
ATOM 2424 N N . GLU A 1 282 ? 4.745 0.491 -4.579 1.00 96.44 282 GLU A N 1
ATOM 2425 C CA . GLU A 1 282 ? 4.481 0.624 -6.012 1.00 96.44 282 GLU A CA 1
ATOM 2426 C C . GLU A 1 282 ? 4.571 2.078 -6.494 1.00 96.44 282 GLU A C 1
ATOM 2428 O O . GLU A 1 282 ? 5.173 2.332 -7.531 1.00 96.44 282 GLU A O 1
ATOM 2433 N N . ILE A 1 283 ? 4.049 3.049 -5.735 1.00 97.25 283 ILE A N 1
ATOM 2434 C CA . ILE A 1 283 ? 4.162 4.477 -6.093 1.00 97.25 283 ILE A CA 1
ATOM 2435 C C . ILE A 1 283 ? 5.627 4.932 -6.118 1.00 97.25 283 ILE A C 1
ATOM 2437 O O . ILE A 1 283 ? 6.037 5.662 -7.022 1.00 97.25 283 ILE A O 1
ATOM 2441 N N . ILE A 1 284 ? 6.422 4.506 -5.133 1.00 97.44 284 ILE A N 1
ATOM 2442 C CA . ILE A 1 284 ? 7.850 4.844 -5.067 1.00 97.44 284 ILE A CA 1
ATOM 2443 C C . ILE A 1 284 ? 8.593 4.218 -6.252 1.00 97.44 284 ILE A C 1
ATOM 2445 O O . ILE A 1 284 ? 9.384 4.896 -6.908 1.00 97.44 284 ILE A O 1
ATOM 2449 N N . LEU A 1 285 ? 8.317 2.948 -6.553 1.00 96.75 285 LEU A N 1
ATOM 2450 C CA . LEU A 1 285 ? 8.969 2.233 -7.644 1.00 96.75 285 LEU A CA 1
ATOM 2451 C C . LEU A 1 285 ? 8.582 2.797 -9.016 1.00 96.75 285 LEU A C 1
ATOM 2453 O O . LEU A 1 285 ? 9.476 3.021 -9.818 1.00 96.75 285 LEU A O 1
ATOM 2457 N N . GLN A 1 286 ? 7.320 3.166 -9.261 1.00 95.94 286 GLN A N 1
ATOM 2458 C CA . GLN A 1 286 ? 6.941 3.832 -10.519 1.00 95.94 286 GLN A CA 1
ATOM 2459 C C . GLN A 1 286 ? 7.612 5.193 -10.703 1.00 95.94 286 GLN A C 1
ATOM 2461 O O . GLN A 1 286 ? 7.949 5.584 -11.822 1.00 95.94 286 GLN A O 1
ATOM 2466 N N . TYR A 1 287 ? 7.833 5.937 -9.616 1.00 96.56 287 TYR A N 1
ATOM 2467 C CA . TYR A 1 287 ? 8.617 7.166 -9.695 1.00 96.56 287 TYR A CA 1
ATOM 2468 C C . TYR A 1 287 ? 10.066 6.879 -10.127 1.00 96.56 287 TYR A C 1
ATOM 2470 O O . TYR A 1 287 ? 10.608 7.606 -10.964 1.00 96.56 287 TYR A O 1
ATOM 2478 N N . ILE A 1 288 ? 10.677 5.814 -9.598 1.00 95.69 288 ILE A N 1
ATOM 2479 C CA . ILE A 1 288 ? 12.013 5.361 -10.010 1.00 95.69 288 ILE A CA 1
ATOM 2480 C C . ILE A 1 288 ? 11.996 4.919 -11.478 1.00 95.69 288 ILE A C 1
ATOM 2482 O O . ILE A 1 288 ? 12.826 5.397 -12.248 1.00 95.69 288 ILE A O 1
ATOM 2486 N N . ASP A 1 289 ? 11.026 4.100 -11.887 1.00 96.12 289 ASP A N 1
ATOM 2487 C CA . ASP A 1 289 ? 10.862 3.620 -13.265 1.00 96.12 289 ASP A CA 1
ATOM 2488 C C . ASP A 1 289 ? 10.788 4.791 -14.255 1.00 96.12 289 ASP A C 1
ATOM 2490 O O . ASP A 1 289 ? 11.523 4.838 -15.244 1.00 96.12 289 ASP A O 1
ATOM 2494 N N . LYS A 1 290 ? 9.990 5.818 -13.932 1.00 95.69 290 LYS A N 1
ATOM 2495 C CA . LYS A 1 290 ? 9.883 7.046 -14.728 1.00 95.69 290 LYS A CA 1
ATOM 2496 C C . LYS A 1 290 ? 11.214 7.791 -14.836 1.00 95.69 290 LYS A C 1
ATOM 2498 O O . LYS A 1 290 ? 11.538 8.304 -15.908 1.00 95.69 290 LYS A O 1
ATOM 2503 N N . LYS A 1 291 ? 11.990 7.869 -13.750 1.00 95.62 291 LYS A N 1
ATOM 2504 C CA . LYS A 1 291 ? 13.324 8.489 -13.775 1.00 95.62 291 LYS A CA 1
ATOM 2505 C C . LYS A 1 291 ? 14.300 7.684 -14.622 1.00 95.62 291 LYS A C 1
ATOM 2507 O O . LYS A 1 291 ? 15.004 8.285 -15.422 1.00 95.62 291 LYS A O 1
ATOM 2512 N N . VAL A 1 292 ? 14.299 6.357 -14.511 1.00 95.31 292 VAL A N 1
ATOM 2513 C CA . VAL A 1 292 ? 15.125 5.476 -15.351 1.00 95.31 292 VAL A CA 1
ATOM 2514 C C . VAL A 1 292 ? 14.770 5.657 -16.828 1.00 95.31 292 VAL A C 1
ATOM 2516 O O . VAL A 1 292 ? 15.662 5.889 -17.642 1.00 95.31 292 VAL A O 1
ATOM 2519 N N . LYS A 1 293 ? 13.475 5.643 -17.172 1.00 96.06 293 LYS A N 1
ATOM 2520 C CA . LYS A 1 293 ? 12.997 5.883 -18.541 1.00 96.06 293 LYS A CA 1
ATOM 2521 C C . LYS A 1 293 ? 13.457 7.240 -19.080 1.00 96.06 293 LYS A C 1
ATOM 2523 O O . LYS A 1 293 ? 13.899 7.304 -20.223 1.00 96.06 293 LYS A O 1
ATOM 2528 N N . GLN A 1 294 ? 13.379 8.299 -18.268 1.00 95.81 294 GLN A N 1
ATOM 2529 C CA . GLN A 1 294 ? 13.840 9.634 -18.657 1.00 95.81 294 GLN A CA 1
ATOM 2530 C C . GLN A 1 294 ? 15.356 9.671 -18.879 1.00 95.81 294 GLN A C 1
ATOM 2532 O O . GLN A 1 294 ? 15.791 10.133 -19.924 1.00 95.81 294 GLN A O 1
ATOM 2537 N N . THR A 1 295 ? 16.152 9.126 -17.956 1.00 97.00 295 THR A N 1
ATOM 2538 C CA . THR A 1 295 ? 17.617 9.078 -18.092 1.00 97.00 295 THR A CA 1
ATOM 2539 C C . THR A 1 295 ? 18.046 8.320 -19.350 1.00 97.00 295 THR A C 1
ATOM 2541 O O . THR A 1 295 ? 18.955 8.752 -20.053 1.00 97.00 295 THR A O 1
ATOM 2544 N N . LEU A 1 296 ? 17.386 7.199 -19.658 1.00 96.12 296 LEU A N 1
ATOM 2545 C CA . LEU A 1 296 ? 17.652 6.435 -20.879 1.00 96.12 296 LEU A CA 1
ATOM 2546 C C . LEU A 1 296 ? 17.278 7.228 -22.133 1.00 96.12 296 LEU A C 1
ATOM 2548 O O . LEU A 1 296 ? 18.050 7.240 -23.089 1.00 96.12 296 LEU A O 1
ATOM 2552 N N . LEU A 1 297 ? 16.140 7.926 -22.111 1.00 96.88 297 LEU A N 1
ATOM 2553 C CA . LEU A 1 297 ? 15.710 8.780 -23.215 1.00 96.88 297 LEU A CA 1
ATOM 2554 C C . LEU A 1 297 ? 16.694 9.931 -23.463 1.00 96.88 297 LEU A C 1
ATOM 2556 O O . LEU A 1 297 ? 17.041 10.185 -24.614 1.00 96.88 297 LEU A O 1
ATOM 2560 N N . ASP A 1 298 ? 17.176 10.578 -22.400 1.00 97.69 298 ASP A N 1
ATOM 2561 C CA . ASP A 1 298 ? 18.162 11.663 -22.472 1.00 97.69 298 ASP A CA 1
ATOM 2562 C C . ASP A 1 298 ? 19.509 11.169 -23.032 1.00 97.69 298 ASP A C 1
ATOM 2564 O O . ASP A 1 298 ? 20.211 11.907 -23.719 1.00 97.69 298 ASP A O 1
ATOM 2568 N N . ALA A 1 299 ? 19.844 9.895 -22.799 1.00 97.31 299 ALA A N 1
ATOM 2569 C CA . ALA A 1 299 ? 20.994 9.216 -23.396 1.00 97.31 299 ALA A CA 1
ATOM 2570 C C . ALA A 1 299 ? 20.738 8.689 -24.827 1.00 97.31 299 ALA A C 1
ATOM 2572 O O . ALA A 1 299 ? 21.616 8.055 -25.410 1.00 97.31 299 ALA A O 1
ATOM 2573 N N . GLY A 1 300 ? 19.556 8.936 -25.404 1.00 96.94 300 GLY A N 1
ATOM 2574 C CA . GLY A 1 300 ? 19.188 8.538 -26.767 1.00 96.94 300 GLY A CA 1
ATOM 2575 C C . GLY A 1 300 ? 18.522 7.163 -26.894 1.00 96.94 300 GLY A C 1
ATOM 2576 O O . GLY A 1 300 ? 18.139 6.775 -27.997 1.00 96.94 300 GLY A O 1
ATOM 2577 N N . TYR A 1 301 ? 18.316 6.436 -25.793 1.00 96.62 301 TYR A N 1
ATOM 2578 C CA . TYR A 1 301 ? 17.690 5.114 -25.798 1.00 96.62 301 TYR A CA 1
ATOM 2579 C C . TYR A 1 301 ? 16.177 5.207 -25.600 1.00 96.62 301 TYR A C 1
ATOM 2581 O O . TYR A 1 301 ? 15.668 5.647 -24.568 1.00 96.62 301 TYR A O 1
ATOM 2589 N N . LYS A 1 302 ? 15.429 4.714 -26.586 1.00 94.75 302 LYS A N 1
ATOM 2590 C CA . LYS A 1 302 ? 13.959 4.699 -26.571 1.00 94.75 302 LYS A CA 1
ATOM 2591 C C . LYS A 1 302 ? 13.390 3.338 -26.166 1.00 94.75 302 LYS A C 1
ATOM 2593 O O . LYS A 1 302 ? 13.800 2.303 -26.698 1.00 94.75 302 LYS A O 1
ATOM 2598 N N . ASN A 1 303 ? 12.402 3.366 -25.266 1.00 93.94 303 ASN A N 1
ATOM 2599 C CA . ASN A 1 303 ? 11.629 2.188 -24.865 1.00 93.94 303 ASN A CA 1
ATOM 2600 C C . ASN A 1 303 ? 10.896 1.589 -26.076 1.00 93.94 303 ASN A C 1
ATOM 2602 O O . ASN A 1 303 ? 10.366 2.323 -26.905 1.00 93.94 303 ASN A O 1
ATOM 2606 N N . ASN A 1 304 ? 10.837 0.263 -26.148 1.00 91.94 304 ASN A N 1
ATOM 2607 C CA . ASN A 1 304 ? 10.338 -0.527 -27.271 1.00 91.94 304 ASN A CA 1
ATOM 2608 C C . ASN A 1 304 ? 11.074 -0.325 -28.603 1.00 91.94 304 ASN A C 1
ATOM 2610 O O . ASN A 1 304 ? 10.584 -0.824 -29.611 1.00 91.94 304 ASN A O 1
ATOM 2614 N N . GLU A 1 305 ? 12.228 0.338 -28.634 1.00 93.00 305 GLU A N 1
ATOM 2615 C CA . GLU A 1 305 ? 13.109 0.398 -29.810 1.00 93.00 305 GLU A CA 1
ATOM 2616 C C . GLU A 1 305 ? 14.476 -0.193 -29.469 1.00 93.00 305 GLU A C 1
ATOM 2618 O O . GLU A 1 305 ? 14.893 -1.167 -30.082 1.00 93.00 305 GLU A O 1
ATOM 2623 N N . HIS A 1 306 ? 15.121 0.355 -28.437 1.00 96.38 306 HIS A N 1
ATOM 2624 C CA . HIS A 1 306 ? 16.468 -0.033 -28.011 1.00 96.38 306 HIS A CA 1
ATOM 2625 C C . HIS A 1 306 ? 16.453 -0.960 -26.793 1.00 96.38 306 HIS A C 1
ATOM 2627 O O . HIS A 1 306 ? 17.364 -1.757 -26.595 1.00 96.38 306 HIS A O 1
ATOM 2633 N N . TYR A 1 307 ? 15.411 -0.854 -25.969 1.00 96.56 307 TYR A N 1
ATOM 2634 C CA . TYR A 1 307 ? 15.203 -1.703 -24.803 1.00 96.56 307 TYR A CA 1
ATOM 2635 C C . TYR A 1 307 ? 13.710 -1.906 -24.539 1.00 96.56 307 TYR A C 1
ATOM 2637 O O . TYR A 1 307 ? 12.874 -1.168 -25.060 1.00 96.56 307 TYR A O 1
ATOM 2645 N N . SER A 1 308 ? 13.368 -2.871 -23.693 1.00 96.75 308 SER A N 1
ATOM 2646 C CA . SER A 1 308 ? 12.038 -3.019 -23.103 1.00 96.75 308 SER A CA 1
ATOM 2647 C C . SER A 1 308 ? 12.183 -3.395 -21.636 1.00 96.75 308 SER A C 1
ATOM 2649 O O . SER A 1 308 ? 12.903 -4.333 -21.307 1.00 96.75 308 SER A O 1
ATOM 2651 N N . CYS A 1 309 ? 11.483 -2.692 -20.751 1.00 96.44 309 CYS A N 1
ATOM 2652 C CA . CYS A 1 309 ? 11.535 -2.950 -19.314 1.00 96.44 309 CYS A CA 1
ATOM 2653 C C . CYS A 1 309 ? 10.159 -3.352 -18.781 1.00 96.44 309 CYS A C 1
ATOM 2655 O O . CYS A 1 309 ? 9.139 -2.788 -19.183 1.00 96.44 309 CYS A O 1
ATOM 2657 N N . TYR A 1 310 ? 10.146 -4.323 -17.873 1.00 95.50 310 TYR A N 1
ATOM 2658 C CA . TYR A 1 310 ? 8.957 -4.770 -17.163 1.00 95.50 310 TYR A CA 1
ATOM 2659 C C . TYR A 1 310 ? 9.292 -5.015 -15.696 1.00 95.50 310 TYR A C 1
ATOM 2661 O O . TYR A 1 310 ? 10.314 -5.627 -15.395 1.00 95.50 310 TYR A O 1
ATOM 2669 N N . ARG A 1 311 ? 8.417 -4.600 -14.780 1.00 95.19 311 ARG A N 1
ATOM 2670 C CA . ARG A 1 311 ? 8.590 -4.802 -13.340 1.00 95.19 311 ARG A CA 1
ATOM 2671 C C . ARG A 1 311 ? 7.349 -5.429 -12.726 1.00 95.19 311 ARG A C 1
ATOM 2673 O O . ARG A 1 311 ? 6.246 -4.913 -12.872 1.00 95.19 311 ARG A O 1
ATOM 2680 N N . TYR A 1 312 ? 7.516 -6.524 -12.000 1.00 93.50 312 TYR A N 1
ATOM 2681 C CA . TYR A 1 312 ? 6.464 -7.133 -11.198 1.00 93.50 312 TYR A CA 1
ATOM 2682 C C . TYR A 1 312 ? 6.848 -7.050 -9.725 1.00 93.50 312 TYR A C 1
ATOM 2684 O O . TYR A 1 312 ? 7.639 -7.849 -9.242 1.00 93.50 312 TYR A O 1
ATOM 2692 N N . VAL A 1 313 ? 6.252 -6.099 -8.999 1.00 91.69 313 VAL A N 1
ATOM 2693 C CA . VAL A 1 313 ? 6.641 -5.796 -7.612 1.00 91.69 313 VAL A CA 1
ATOM 2694 C C . VAL A 1 313 ? 8.135 -5.426 -7.559 1.00 91.69 313 VAL A C 1
ATOM 2696 O O . VAL A 1 313 ? 8.478 -4.341 -8.025 1.00 91.69 313 VAL A O 1
ATOM 2699 N N . ASP A 1 314 ? 8.991 -6.299 -7.032 1.00 92.44 314 ASP A N 1
ATOM 2700 C CA . ASP A 1 314 ? 10.443 -6.167 -6.879 1.00 92.44 314 ASP A CA 1
ATOM 2701 C C . ASP A 1 314 ? 11.255 -6.850 -7.995 1.00 92.44 314 ASP A C 1
ATOM 2703 O O . ASP A 1 314 ? 12.423 -6.507 -8.179 1.00 92.44 314 ASP A O 1
ATOM 2707 N N . ASP A 1 315 ? 10.635 -7.735 -8.784 1.00 93.88 315 ASP A N 1
ATOM 2708 C CA . ASP A 1 315 ? 11.271 -8.414 -9.918 1.00 93.88 315 ASP A CA 1
ATOM 2709 C C . ASP A 1 315 ? 11.297 -7.505 -11.160 1.00 93.88 315 ASP A C 1
ATOM 2711 O O . ASP A 1 315 ? 10.242 -7.114 -11.670 1.00 93.88 315 ASP A O 1
ATOM 2715 N N . VAL A 1 316 ? 12.482 -7.219 -11.707 1.00 96.06 316 VAL A N 1
ATOM 2716 C CA . VAL A 1 316 ? 12.668 -6.413 -12.926 1.00 96.06 316 VAL A CA 1
ATOM 2717 C C . VAL A 1 316 ? 13.252 -7.253 -14.063 1.00 96.06 316 VAL A C 1
ATOM 2719 O O . VAL A 1 316 ? 14.199 -8.020 -13.886 1.00 96.06 316 VAL A O 1
ATOM 2722 N N . PHE A 1 317 ? 12.691 -7.064 -15.255 1.00 96.56 317 PHE A N 1
ATOM 2723 C CA . PHE A 1 317 ? 13.069 -7.701 -16.510 1.00 96.56 317 PHE A CA 1
ATOM 2724 C C . PHE A 1 317 ? 13.451 -6.616 -17.511 1.00 96.56 317 PHE A C 1
ATOM 2726 O O . PHE A 1 317 ? 12.583 -5.894 -18.006 1.00 96.56 317 PHE A O 1
ATOM 2733 N N . PHE A 1 318 ? 14.740 -6.508 -17.813 1.00 97.06 318 PHE A N 1
ATOM 2734 C CA . PHE A 1 318 ? 15.274 -5.517 -18.736 1.00 97.06 318 PHE A CA 1
ATOM 2735 C C . PHE A 1 318 ? 15.836 -6.208 -19.977 1.00 97.06 318 PHE A C 1
ATOM 2737 O O . PHE A 1 318 ? 16.829 -6.928 -19.901 1.00 97.06 318 PHE A O 1
ATOM 2744 N N . TYR A 1 319 ? 15.176 -5.998 -21.107 1.00 97.25 319 TYR A N 1
ATOM 2745 C CA . TYR A 1 319 ? 15.568 -6.504 -22.415 1.00 97.25 319 TYR A CA 1
ATOM 2746 C C . TYR A 1 319 ? 16.291 -5.408 -23.185 1.00 97.25 319 TYR A C 1
ATOM 2748 O O . TYR A 1 319 ? 15.784 -4.288 -23.233 1.00 97.25 319 TYR A O 1
ATOM 2756 N N . CYS A 1 320 ? 17.421 -5.712 -23.812 1.00 95.50 320 CYS A N 1
ATOM 2757 C CA . CYS A 1 320 ? 18.157 -4.762 -24.643 1.00 95.50 320 CYS A CA 1
ATOM 2758 C C . CYS A 1 320 ? 18.811 -5.445 -25.844 1.00 95.50 320 CYS A C 1
ATOM 2760 O O . CYS A 1 320 ? 18.949 -6.671 -25.872 1.00 95.50 320 CYS A O 1
ATOM 2762 N N . ILE A 1 321 ? 19.138 -4.625 -26.848 1.00 85.19 321 ILE A N 1
ATOM 2763 C CA . ILE A 1 321 ? 19.917 -5.050 -28.018 1.00 85.19 321 ILE A CA 1
ATOM 2764 C C . ILE A 1 321 ? 21.242 -5.641 -27.555 1.00 85.19 321 ILE A C 1
ATOM 2766 O O . ILE A 1 321 ? 21.833 -5.087 -26.595 1.00 85.19 321 ILE A O 1
#

Foldseek 3Di:
DPPFDKDWDPADLLLLQLAQFAPVLDDLPDDCPVVSVLCVVFVWADQQFKTATDPPDDPVSLVVVQVLCVVPDPDRSSPDPHRMDTHPHGAFDAWAWDWDCDDPPDIDIATHFRVNLSRNVSVLCVVCVVVLCVLLPLADQEQKGFPAFDTIFTDDDDPVVVVVPDDDCPSVVVVNVSNGSHHRGDIPHDPDVVSVCVDPVVVVLVVQFVDKDKDFDPVLQQADQLLLQVQLSQLHPVSCVVPDDDDDPDSSSSLSVSQCRRNRNDRGGGGHRTVSSLSSSSSSVRSVNVVVQVVCVVVVHHDPPAWHWHDHSRMIMIGGD

Organism: NCBI:txid454154

Secondary structure (DSSP, 8-state):
---PEEEE----GGGHHHHSS-GGGS-TT--SHHHHHHHHHHT-EE-SSEEE--TT--HHHHHHHHHHHGGG-SS-GGG-SSSEEE-SSPPP---EEEEEEEETTEEEEEEEPPHHHHHHHHHHHHHHHHHHHHHTTS-SSBSS-EEEE--EEEE--SHHHHGGGSS-TTTHHHHHHHTT---SEEE-S-SSTHHHHTSHHHHHHHHH-SEEEEEE-TTHHHH-BTTHHHHHHTTSHHHHHHH--S----HHHHHHHHHHHTTTT--BS--SS-HHHHHHHHHHHHHHHHHHHHHHHHTTPPBTTTEEEEEETTEEEEEE-

Sequence (321 aa):
MKKRRKIRLKYKKERVLLSDVLPYELPVIFTNRYFYRFLVSNEVKFDGTELSWKEGIKKDALAVLNFIFSPYLNRDLITLANNRIVFKDKIVSIPFLYKIKHKPHKLRRLALIHPVNQMEIVSFYEKYKSLILYYCGQDEFSLRHPERVACYFYYKDRLHHTLLGQKIDKLELFFNEYENLKTYFSYKEYSNIYKFYEDYRYQNAEKRFEHLHKFDIQSCFDSIYTHSITWAVSGGKDEYKKHFRGKSKSFGDDWDGIMRRMNYNETNGIVIGPEFSRIFAEIILQYIDKKVKQTLLDAGYKNNEHYSCYRYVDDVFFYCI

pLDDT: mean 83.6, std 17.14, range [31.0, 97.81]